Protein AF-A0A959RU32-F1 (afdb_monomer_lite)

Sequence (202 aa):
MKTKSKNTEAKKPVSRKAERVTATQSKFLADVRQYGTEQALHDHQRSQEWLSKCLAENSAFKTAYYDAVQLTEKQVRFLQVFDKKMANVKQTCKAIGISRSTYYNWLDKLDTFKKEAENIKEGLFDDVESIIYHKIFVDKDTTSLIFFMKTRMRHRDYVERQEHNVNANVKSQAEITNRYAGMSLEELDEIEKDLRKKAGLL

Structure (mmCIF, N/CA/C/O backbone):
data_AF-A0A959RU32-F1
#
_entry.id   AF-A0A959RU32-F1
#
loop_
_atom_site.group_PDB
_atom_site.id
_atom_site.type_symbol
_atom_site.label_atom_id
_atom_site.label_alt_id
_atom_site.label_comp_id
_atom_site.label_asym_id
_atom_site.label_entity_id
_atom_site.label_seq_id
_atom_site.pdbx_PDB_ins_code
_atom_site.Cartn_x
_atom_site.Cartn_y
_atom_site.Cartn_z
_atom_site.occupancy
_atom_site.B_iso_or_equiv
_atom_site.auth_seq_id
_atom_site.auth_comp_id
_atom_site.auth_asym_id
_atom_site.auth_atom_id
_atom_site.pdbx_PDB_model_num
ATOM 1 N N . MET A 1 1 ? 5.855 -37.292 56.926 1.00 43.75 1 MET A N 1
ATOM 2 C CA . MET A 1 1 ? 6.477 -36.077 56.353 1.00 43.75 1 MET A CA 1
ATOM 3 C C . MET A 1 1 ? 5.401 -35.283 55.629 1.00 43.75 1 MET A C 1
ATOM 5 O O . MET A 1 1 ? 4.782 -35.813 54.721 1.00 43.75 1 MET A O 1
ATOM 9 N N . LYS A 1 2 ? 5.109 -34.063 56.095 1.00 39.75 2 LYS A N 1
ATOM 10 C CA . LYS A 1 2 ? 4.155 -33.133 55.472 1.00 39.75 2 LYS A CA 1
ATOM 11 C C . LYS A 1 2 ? 4.878 -32.382 54.350 1.00 39.75 2 LYS A C 1
ATOM 13 O O . LYS A 1 2 ? 5.855 -31.700 54.648 1.00 39.75 2 LYS A O 1
ATOM 18 N N . THR A 1 3 ? 4.393 -32.429 53.113 1.00 40.38 3 THR A N 1
ATOM 19 C CA . THR A 1 3 ? 4.813 -31.486 52.064 1.00 40.38 3 THR A CA 1
ATOM 20 C C . THR A 1 3 ? 3.599 -30.780 51.469 1.00 40.38 3 THR A C 1
ATOM 22 O O . THR A 1 3 ? 2.581 -31.371 51.132 1.00 40.38 3 THR A O 1
ATOM 25 N N . LYS A 1 4 ? 3.716 -29.453 51.499 1.00 40.06 4 LYS A N 1
ATOM 26 C CA . LYS A 1 4 ? 2.690 -28.420 51.383 1.00 40.06 4 LYS A CA 1
ATOM 27 C C . LYS A 1 4 ? 1.990 -28.401 50.019 1.00 40.06 4 LYS A C 1
ATOM 29 O O . LYS A 1 4 ? 2.642 -28.343 48.980 1.00 40.06 4 LYS A O 1
ATOM 34 N N . SER A 1 5 ? 0.661 -28.318 50.077 1.00 38.31 5 SER A N 1
ATOM 35 C CA . SER A 1 5 ? -0.211 -27.812 49.015 1.00 38.31 5 SER A CA 1
ATOM 36 C C . SER A 1 5 ? 0.236 -26.403 48.603 1.00 38.31 5 SER A C 1
ATOM 38 O O . SER A 1 5 ? 0.319 -25.504 49.445 1.00 38.31 5 SER A O 1
ATOM 40 N N . LYS A 1 6 ? 0.578 -26.212 47.323 1.00 42.59 6 LYS A N 1
ATOM 41 C CA . LYS A 1 6 ? 0.809 -24.882 46.752 1.00 42.59 6 LYS A CA 1
ATOM 42 C C . LYS A 1 6 ? -0.542 -24.283 46.384 1.00 42.59 6 LYS A C 1
ATOM 44 O O . LYS A 1 6 ? -1.175 -24.682 45.414 1.00 42.59 6 LYS A O 1
ATOM 49 N N . ASN A 1 7 ? -0.937 -23.320 47.202 1.00 32.22 7 ASN A N 1
ATOM 50 C CA . ASN A 1 7 ? -2.060 -22.425 47.012 1.00 32.22 7 ASN A CA 1
ATOM 51 C C . ASN A 1 7 ? -1.855 -21.625 45.709 1.00 32.22 7 ASN A C 1
ATOM 53 O O . ASN A 1 7 ? -1.002 -20.740 45.648 1.00 32.22 7 ASN A O 1
ATOM 57 N N . THR A 1 8 ? -2.580 -21.963 44.645 1.00 35.69 8 THR A N 1
ATOM 58 C CA . THR A 1 8 ? -2.689 -21.123 43.447 1.00 35.69 8 THR A CA 1
ATOM 59 C C . THR A 1 8 ? -3.705 -20.027 43.737 1.00 35.69 8 THR A C 1
ATOM 61 O O . THR A 1 8 ? -4.910 -20.240 43.616 1.00 35.69 8 THR A O 1
ATOM 64 N N . GLU A 1 9 ? -3.219 -18.862 44.161 1.00 35.88 9 GLU A N 1
ATOM 65 C CA . GLU A 1 9 ? -4.038 -17.660 44.296 1.00 35.88 9 GLU A CA 1
ATOM 66 C C . GLU A 1 9 ? -4.655 -17.296 42.941 1.00 35.88 9 GLU A C 1
ATOM 68 O O . GLU A 1 9 ? -3.981 -16.856 42.005 1.00 35.88 9 GLU A O 1
ATOM 73 N N . ALA A 1 10 ? -5.970 -17.481 42.842 1.00 39.25 10 ALA A N 1
ATOM 74 C CA . ALA A 1 10 ? -6.779 -16.926 41.776 1.00 39.25 10 ALA A CA 1
ATOM 75 C C . ALA A 1 10 ? -6.699 -15.393 41.849 1.00 39.25 10 ALA A C 1
ATOM 77 O O . ALA A 1 10 ? -7.265 -14.763 42.746 1.00 39.25 10 ALA A O 1
ATOM 78 N N . LYS A 1 11 ? -5.985 -14.778 40.900 1.00 39.50 11 LYS A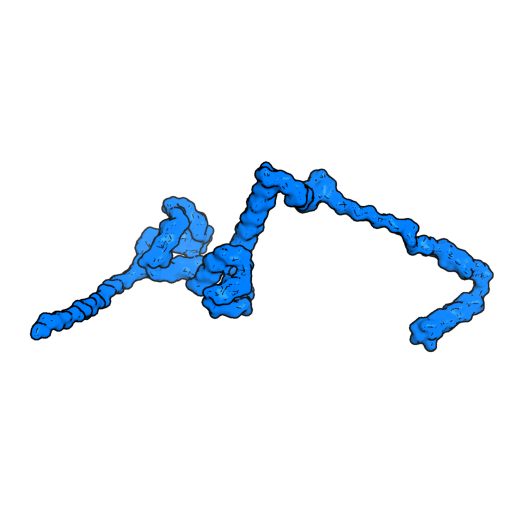 N 1
ATOM 79 C CA . LYS A 1 11 ? -6.014 -13.325 40.703 1.00 39.50 11 LYS A CA 1
ATOM 80 C C . LYS A 1 11 ? -7.460 -12.910 40.409 1.00 39.50 11 LYS A C 1
ATOM 82 O O . LYS A 1 11 ? -8.008 -13.267 39.369 1.00 39.50 11 LYS A O 1
ATOM 87 N N . LYS A 1 12 ? -8.078 -12.175 41.341 1.00 34.94 12 LYS A N 1
ATOM 88 C CA . LYS A 1 12 ? -9.406 -11.564 41.167 1.00 34.94 12 LYS A CA 1
ATOM 89 C C . LYS A 1 12 ? -9.445 -10.725 39.877 1.00 34.94 12 LYS A C 1
ATOM 91 O O . LYS A 1 12 ? -8.449 -10.070 39.561 1.00 34.94 12 LYS A O 1
ATOM 96 N N . PRO A 1 13 ? -10.578 -10.692 39.154 1.00 39.56 13 PRO A N 1
ATOM 97 C CA . PRO A 1 13 ? -10.709 -9.875 37.959 1.00 39.56 13 PRO A CA 1
ATOM 98 C C . PRO A 1 13 ? -10.687 -8.398 38.368 1.00 39.56 13 PRO A C 1
ATOM 100 O O . PRO A 1 13 ? -11.560 -7.922 39.092 1.00 39.56 13 PRO A O 1
ATOM 103 N N . VAL A 1 14 ? -9.655 -7.676 37.932 1.00 42.31 14 VAL A N 1
ATOM 104 C CA . VAL A 1 14 ? -9.573 -6.219 38.073 1.00 42.31 14 VAL A CA 1
ATOM 105 C C . VAL A 1 14 ? -10.700 -5.623 37.231 1.00 42.31 14 VAL A C 1
ATOM 107 O O . VAL A 1 14 ? -10.739 -5.829 36.017 1.00 42.31 14 VAL A O 1
ATOM 110 N N . SER A 1 15 ? -11.636 -4.916 37.866 1.00 41.41 15 SER A N 1
ATOM 111 C CA . SER A 1 15 ? -12.725 -4.234 37.170 1.00 41.41 15 SER A CA 1
ATOM 112 C C . SER A 1 15 ? -12.142 -3.156 36.250 1.00 41.41 15 SER A C 1
ATOM 114 O O . SER A 1 15 ? -11.677 -2.104 36.689 1.00 41.41 15 SER A O 1
ATOM 116 N N . ARG A 1 16 ? -12.115 -3.426 34.939 1.00 49.66 16 ARG A N 1
ATOM 117 C CA . ARG A 1 16 ? -11.733 -2.423 33.941 1.00 49.66 16 ARG A CA 1
ATOM 118 C C . ARG A 1 16 ? -12.818 -1.350 33.931 1.00 49.66 16 ARG A C 1
ATOM 120 O O . ARG A 1 16 ? -13.922 -1.593 33.447 1.00 49.66 16 ARG A O 1
ATOM 127 N N . LYS A 1 17 ? -12.528 -0.175 34.502 1.00 51.44 17 LYS A N 1
ATOM 128 C CA . LYS A 1 17 ? -13.331 1.036 34.274 1.00 51.44 17 LYS A CA 1
ATOM 129 C C . LYS A 1 17 ? -13.536 1.170 32.764 1.00 51.44 17 LYS A C 1
ATOM 131 O O . LYS A 1 17 ? -12.569 1.015 32.026 1.00 51.44 17 LYS A O 1
ATOM 136 N N . ALA A 1 18 ? -14.770 1.425 32.324 1.00 56.00 18 ALA A N 1
ATOM 137 C CA . ALA A 1 18 ? -15.079 1.621 30.912 1.00 56.00 18 ALA A CA 1
ATOM 138 C C . ALA A 1 18 ? -14.127 2.676 30.331 1.00 56.00 18 ALA A C 1
ATOM 140 O O . ALA A 1 18 ? -14.162 3.837 30.746 1.00 56.00 18 ALA A O 1
ATOM 141 N N . GLU A 1 19 ? -13.231 2.250 29.444 1.00 75.31 19 GLU A N 1
ATOM 142 C CA . GLU A 1 19 ? -12.286 3.131 28.766 1.00 75.31 19 GLU A CA 1
ATOM 143 C C . GLU A 1 19 ? -13.095 4.188 28.008 1.00 75.31 19 GLU A C 1
ATOM 145 O O . GLU A 1 19 ? -13.974 3.859 27.213 1.00 75.31 19 GLU A O 1
ATOM 150 N N . ARG A 1 20 ? -12.868 5.469 28.309 1.00 83.69 20 ARG A N 1
ATOM 151 C CA . ARG A 1 20 ? -13.525 6.591 27.629 1.00 83.69 20 ARG A CA 1
ATOM 152 C C . ARG A 1 20 ? -12.529 7.265 26.697 1.00 83.69 20 ARG A C 1
ATOM 154 O O . ARG A 1 20 ? -11.328 7.277 26.964 1.00 83.69 20 ARG A O 1
ATOM 161 N N . VAL A 1 21 ? -13.042 7.842 25.618 1.00 88.38 21 VAL A N 1
ATOM 162 C CA . VAL A 1 21 ? -12.261 8.708 24.732 1.00 88.38 21 VAL A CA 1
ATOM 163 C C . VAL A 1 21 ? -12.057 10.050 25.436 1.00 88.38 21 VAL A C 1
ATOM 165 O O . VAL A 1 21 ? -13.009 10.644 25.943 1.00 88.38 21 VAL A O 1
ATOM 168 N N . THR A 1 22 ? -10.809 10.506 25.524 1.00 90.50 22 THR A N 1
ATOM 169 C CA . THR A 1 22 ? -10.477 11.802 26.144 1.00 90.50 22 THR A CA 1
ATOM 170 C C . THR A 1 22 ? -10.863 12.968 25.229 1.00 90.50 22 THR A C 1
ATOM 172 O O . THR A 1 22 ? -10.950 12.798 24.017 1.00 90.50 22 THR A O 1
ATOM 175 N N . ALA A 1 23 ? -11.046 14.178 25.769 1.00 89.56 23 ALA A N 1
ATOM 176 C CA . ALA A 1 23 ? -11.415 15.352 24.964 1.00 89.56 23 ALA A CA 1
ATOM 177 C C . ALA A 1 23 ? -10.413 15.638 23.827 1.00 89.56 23 ALA A C 1
ATOM 179 O O . ALA A 1 23 ? -10.811 15.945 22.705 1.00 89.56 23 ALA A O 1
ATOM 180 N N . THR A 1 24 ? -9.115 15.468 24.096 1.00 89.94 24 THR A N 1
ATOM 181 C CA . THR A 1 24 ? -8.047 15.610 23.096 1.00 89.94 24 THR A CA 1
ATOM 182 C C . THR A 1 24 ? -8.170 14.570 21.984 1.00 89.94 24 THR A C 1
ATOM 184 O O . THR A 1 24 ? -8.061 14.911 20.811 1.00 89.94 24 THR A O 1
ATOM 187 N N . GLN A 1 25 ? -8.450 13.314 22.339 1.00 91.50 25 GLN A N 1
ATOM 188 C CA . GLN A 1 25 ? -8.680 12.248 21.365 1.00 91.50 25 GLN A CA 1
ATOM 189 C C . GLN A 1 25 ? -9.949 12.488 20.542 1.00 91.50 25 GLN A C 1
ATOM 191 O O . GLN A 1 25 ? -9.931 12.277 19.337 1.00 91.50 25 GLN A O 1
ATOM 196 N N . SER A 1 26 ? -11.031 12.970 21.157 1.00 92.12 26 SER A N 1
ATOM 197 C CA . SER A 1 26 ? -12.263 13.311 20.439 1.00 92.12 26 SER A CA 1
ATOM 198 C C . SER A 1 26 ? -12.043 14.425 19.417 1.00 92.12 26 SER A C 1
ATOM 200 O O . SER A 1 26 ? -12.577 14.340 18.314 1.00 92.12 26 SER A O 1
ATOM 202 N N . LYS A 1 27 ? -11.232 15.439 19.753 1.00 94.06 27 LYS A N 1
ATOM 203 C CA . LYS A 1 27 ? -10.856 16.500 18.809 1.00 94.06 27 LYS A CA 1
ATOM 204 C C . LYS A 1 27 ? -10.071 15.933 17.624 1.00 94.06 27 LYS A C 1
ATOM 206 O O . LYS A 1 27 ? -10.464 16.154 16.488 1.00 94.06 27 LYS A O 1
ATOM 211 N N . PHE A 1 28 ? -9.048 15.120 17.896 1.00 95.44 28 PHE A N 1
ATOM 212 C CA . PHE A 1 28 ? -8.287 14.423 16.853 1.00 95.44 28 PHE A CA 1
ATOM 213 C C . PHE A 1 28 ? -9.192 13.591 15.931 1.00 95.44 28 PHE A C 1
ATOM 215 O O . PHE A 1 28 ? -9.054 13.641 14.718 1.00 95.44 28 PHE A O 1
ATOM 222 N N . LEU A 1 29 ? -10.162 12.855 16.478 1.00 94.50 29 LEU A N 1
ATOM 223 C CA . LEU A 1 29 ? -11.088 12.051 15.675 1.00 94.50 29 LEU A CA 1
ATOM 224 C C . LEU A 1 29 ? -12.014 12.894 14.788 1.00 94.50 29 LEU A C 1
ATOM 226 O O . LEU A 1 29 ? -12.371 12.453 13.697 1.00 94.50 29 LEU A O 1
ATOM 230 N N . ALA A 1 30 ? -12.415 14.086 15.237 1.00 94.12 30 ALA A N 1
ATOM 231 C CA . ALA A 1 30 ? -13.189 15.013 14.411 1.00 94.12 30 ALA A CA 1
ATOM 232 C C . ALA A 1 30 ? -12.364 15.507 13.213 1.00 94.12 30 ALA A C 1
ATOM 234 O O . ALA A 1 30 ? -12.854 15.514 12.088 1.00 94.12 30 ALA A O 1
ATOM 235 N N . ASP A 1 31 ? -11.096 15.818 13.459 1.00 94.75 31 ASP A N 1
ATOM 236 C CA . ASP A 1 31 ? -10.132 16.245 12.450 1.00 94.75 31 ASP A CA 1
ATOM 237 C C . ASP A 1 31 ? -9.828 15.129 11.430 1.00 94.75 31 ASP A C 1
ATOM 239 O O . ASP A 1 31 ? -9.874 15.352 10.219 1.00 94.75 31 ASP A O 1
ATOM 243 N N . VAL A 1 32 ? -9.664 13.882 11.896 1.00 94.19 32 VAL A N 1
ATOM 244 C CA . VAL A 1 32 ? -9.531 12.695 11.026 1.00 94.19 32 VAL A CA 1
ATOM 245 C C . VAL A 1 32 ? -10.721 12.562 10.071 1.00 94.19 32 VAL A C 1
ATOM 247 O O . VAL A 1 32 ? -10.528 12.248 8.899 1.00 94.19 32 VAL A O 1
ATOM 250 N N . ARG A 1 33 ? -11.950 12.822 10.536 1.00 93.44 33 ARG A N 1
ATOM 251 C CA . ARG A 1 33 ? -13.149 12.771 9.677 1.00 93.44 33 ARG A CA 1
ATOM 252 C C . ARG A 1 33 ? -13.177 13.881 8.630 1.00 93.44 33 ARG A C 1
ATOM 254 O O . ARG A 1 33 ? -13.795 13.697 7.587 1.00 93.44 33 ARG A O 1
ATOM 261 N N . GLN A 1 34 ? -12.571 15.029 8.918 1.00 92.06 34 GLN A N 1
ATOM 262 C CA . GLN A 1 34 ? -12.622 16.191 8.038 1.00 92.06 34 GLN A CA 1
ATOM 263 C C . GLN A 1 34 ? -11.601 16.098 6.900 1.00 92.06 34 GLN A C 1
ATOM 265 O O . GLN A 1 34 ? -11.936 16.413 5.760 1.00 92.06 34 GLN A O 1
ATOM 270 N N . TYR A 1 35 ? -10.369 15.685 7.199 1.00 90.94 35 TYR A N 1
ATOM 271 C CA . TYR A 1 35 ? -9.264 15.737 6.235 1.00 90.94 35 TYR A CA 1
ATOM 272 C C . TYR A 1 35 ? -8.306 14.533 6.293 1.00 90.94 35 TYR A C 1
ATOM 274 O O . TYR A 1 35 ? -7.292 14.517 5.598 1.00 90.94 35 TYR A O 1
ATOM 282 N N . GLY A 1 36 ? -8.640 13.490 7.057 1.00 91.44 36 GLY A N 1
ATOM 283 C CA . GLY A 1 36 ? -7.893 12.232 7.100 1.00 91.44 36 GLY A CA 1
ATOM 284 C C . GLY A 1 36 ? -6.802 12.173 8.171 1.00 91.44 36 GLY A C 1
ATOM 285 O O . GLY A 1 36 ? -6.459 13.158 8.826 1.00 91.44 36 GLY A O 1
ATOM 286 N N . THR A 1 37 ? -6.257 10.970 8.369 1.00 91.88 37 THR A N 1
ATOM 287 C CA . THR A 1 37 ? -5.336 10.670 9.477 1.00 91.88 37 THR A CA 1
ATOM 288 C C . THR A 1 37 ? -3.996 11.387 9.369 1.00 91.88 37 THR A C 1
ATOM 290 O O . THR A 1 37 ? -3.501 11.878 10.379 1.00 91.88 37 THR A O 1
ATOM 293 N N . GLU A 1 38 ? -3.398 11.454 8.181 1.00 90.50 38 GLU A N 1
ATOM 294 C CA . GLU A 1 38 ? -2.059 12.034 8.007 1.00 90.50 38 GLU A CA 1
ATOM 295 C C . GLU A 1 38 ? -2.034 13.521 8.363 1.00 90.50 38 GLU A C 1
ATOM 297 O O . GLU A 1 38 ? -1.229 13.951 9.191 1.00 90.50 38 GLU A O 1
ATOM 302 N N . GLN A 1 39 ? -2.980 14.284 7.818 1.00 92.19 39 GLN A N 1
ATOM 303 C CA . GLN A 1 39 ? -3.102 15.708 8.106 1.00 92.19 39 GLN A CA 1
ATOM 304 C C . GLN A 1 39 ? -3.490 15.953 9.577 1.00 92.19 39 GLN A C 1
ATOM 306 O O . GLN A 1 39 ? -2.935 16.842 10.217 1.00 92.19 39 GLN A O 1
ATOM 311 N N . ALA A 1 40 ? -4.341 15.108 10.176 1.00 94.19 40 ALA A N 1
ATOM 312 C CA . ALA A 1 40 ? -4.677 15.211 11.602 1.00 94.19 40 ALA A CA 1
ATOM 313 C C . ALA A 1 40 ? -3.485 14.932 12.522 1.00 94.19 40 ALA A C 1
ATOM 315 O O . ALA A 1 40 ? -3.340 15.570 13.565 1.00 94.19 40 ALA A O 1
ATOM 316 N N . LEU A 1 41 ? -2.606 13.999 12.156 1.00 94.06 41 LEU A N 1
ATOM 317 C CA . LEU A 1 41 ? -1.372 13.767 12.903 1.00 94.06 41 LEU A CA 1
ATOM 318 C C . LEU A 1 41 ? -0.437 14.972 12.817 1.00 94.06 41 LEU A C 1
ATOM 320 O O . LEU A 1 41 ? 0.097 15.390 13.846 1.00 94.06 41 LEU A O 1
ATOM 324 N N . HIS A 1 42 ? -0.291 15.553 11.626 1.00 93.75 42 HIS A N 1
ATOM 325 C CA . HIS A 1 42 ? 0.511 16.753 11.416 1.00 93.75 42 HIS A CA 1
ATOM 326 C C . HIS A 1 42 ? 0.006 17.934 12.263 1.00 93.75 42 HIS A C 1
ATOM 328 O O . HIS A 1 42 ? 0.772 18.508 13.040 1.00 93.75 42 HIS A O 1
ATOM 334 N N . ASP A 1 43 ? -1.289 18.243 12.194 1.00 93.50 43 ASP A N 1
ATOM 335 C CA . ASP A 1 43 ? -1.874 19.418 12.854 1.00 93.50 43 ASP A CA 1
ATOM 336 C C . ASP A 1 43 ? -1.841 19.316 14.384 1.00 93.50 43 ASP A C 1
ATOM 338 O O . ASP A 1 43 ? -1.678 20.314 15.089 1.00 93.50 43 ASP A O 1
ATOM 342 N N . HIS A 1 44 ? -1.928 18.095 14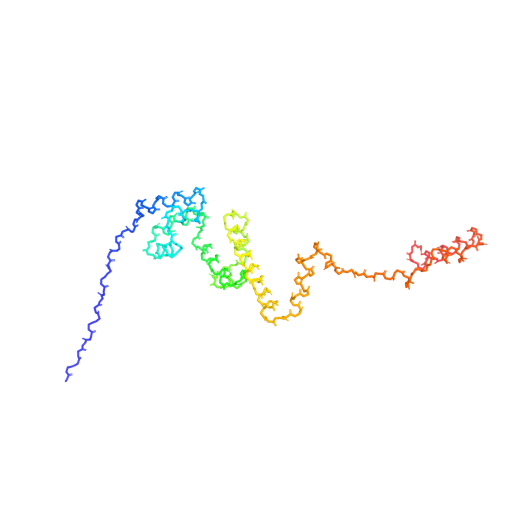.919 1.00 92.81 44 HIS A N 1
ATOM 343 C CA . HIS A 1 44 ? -1.797 17.836 16.356 1.00 92.81 44 HIS A CA 1
ATOM 344 C C . HIS A 1 44 ? -0.350 17.597 16.804 1.00 92.81 44 HIS A C 1
ATOM 346 O O . HIS A 1 44 ? -0.134 17.289 17.981 1.00 92.81 44 HIS A O 1
ATOM 352 N N . GLN A 1 45 ? 0.627 17.710 15.896 1.00 93.69 45 GLN A N 1
ATOM 353 C CA . GLN A 1 45 ? 2.044 17.418 16.142 1.00 93.69 45 GLN A CA 1
ATOM 354 C C . GLN A 1 45 ? 2.247 16.032 16.787 1.00 93.69 45 GLN A C 1
ATOM 356 O O . GLN A 1 45 ? 2.987 15.862 17.760 1.00 93.69 45 GLN A O 1
ATOM 361 N N . ARG A 1 46 ? 1.532 15.021 16.278 1.00 92.75 46 ARG A N 1
ATOM 362 C CA . ARG A 1 46 ? 1.578 13.631 16.754 1.00 92.75 46 ARG A CA 1
ATOM 363 C C . ARG A 1 46 ? 2.281 12.732 15.746 1.00 92.75 46 ARG A C 1
ATOM 365 O O . ARG A 1 46 ? 2.166 12.912 14.541 1.00 92.75 46 ARG A O 1
ATOM 372 N N . SER A 1 47 ? 2.972 11.715 16.252 1.00 92.81 47 SER A N 1
ATOM 373 C CA . SER A 1 47 ? 3.593 10.679 15.426 1.00 92.81 47 SER A CA 1
ATOM 374 C C . SER A 1 47 ? 2.640 9.508 15.162 1.00 92.81 47 SER A C 1
ATOM 376 O O . SER A 1 47 ? 1.691 9.265 15.915 1.00 92.81 47 SER A O 1
ATOM 378 N N . GLN A 1 48 ? 2.948 8.711 14.136 1.00 90.12 48 GLN A N 1
ATOM 379 C CA . GLN A 1 48 ? 2.281 7.424 13.893 1.00 90.12 48 GLN A CA 1
ATOM 380 C C . GLN A 1 48 ? 2.415 6.463 15.089 1.00 90.12 48 GLN A C 1
ATOM 382 O O . GLN A 1 48 ? 1.501 5.696 15.392 1.00 90.12 48 GLN A O 1
ATOM 387 N N . GLU A 1 49 ? 3.523 6.539 15.832 1.00 91.62 49 GLU A N 1
ATOM 388 C CA . GLU A 1 49 ? 3.735 5.749 17.051 1.00 91.62 49 GLU A CA 1
ATOM 389 C C . GLU A 1 49 ? 2.735 6.107 18.154 1.00 91.62 49 GLU A C 1
ATOM 391 O O . GLU A 1 49 ? 2.201 5.218 18.821 1.00 91.62 49 GLU A O 1
ATOM 396 N N . TRP A 1 50 ? 2.431 7.399 18.322 1.00 93.75 50 TRP A N 1
ATOM 397 C CA . TRP A 1 50 ? 1.406 7.846 19.265 1.00 93.75 50 TRP A CA 1
ATOM 398 C C . TRP A 1 50 ? 0.032 7.268 18.909 1.00 93.75 50 TRP A C 1
ATOM 400 O O . TRP A 1 50 ? -0.671 6.769 19.792 1.00 93.75 50 TRP A O 1
ATOM 410 N N . LEU A 1 51 ? -0.333 7.285 17.623 1.00 91.69 51 LEU A N 1
ATOM 411 C CA . LEU A 1 51 ? -1.594 6.713 17.153 1.00 91.69 51 LEU A CA 1
ATOM 412 C C . LEU A 1 51 ? -1.645 5.204 17.407 1.00 91.69 51 LEU A C 1
ATOM 414 O O . LEU A 1 51 ? -2.611 4.712 17.989 1.00 91.69 51 LEU A O 1
ATOM 418 N N . SER A 1 52 ? -0.582 4.484 17.041 1.00 90.81 52 SER A N 1
ATOM 419 C CA . SER A 1 52 ? -0.444 3.042 17.276 1.00 90.81 52 SER A CA 1
ATOM 420 C C . SER A 1 52 ? -0.629 2.686 18.755 1.00 90.81 52 SER A C 1
ATOM 422 O O . SER A 1 52 ? -1.403 1.787 19.095 1.00 90.81 52 SER A O 1
ATOM 424 N N . LYS A 1 53 ? -0.005 3.458 19.652 1.00 92.06 53 LYS A N 1
ATOM 425 C CA . LYS A 1 53 ? -0.153 3.298 21.100 1.00 92.06 53 LYS A CA 1
ATOM 426 C C . LYS A 1 53 ? -1.595 3.527 21.560 1.00 92.06 53 LYS A C 1
ATOM 428 O O . LYS A 1 53 ? -2.140 2.692 22.276 1.00 92.06 53 LYS A O 1
ATOM 433 N N . CYS A 1 54 ? -2.251 4.597 21.101 1.00 91.00 54 CYS A N 1
ATOM 434 C CA . CYS A 1 54 ? -3.650 4.867 21.451 1.00 91.00 54 CYS A CA 1
ATOM 435 C C . CYS A 1 54 ? -4.595 3.747 20.991 1.00 91.00 54 CYS A C 1
ATOM 437 O O . CYS A 1 54 ? -5.505 3.370 21.730 1.00 91.00 54 CYS A O 1
ATOM 439 N N . LEU A 1 55 ? -4.373 3.205 19.790 1.00 91.50 55 LEU A N 1
ATOM 440 C CA . LEU A 1 55 ? -5.158 2.096 19.244 1.00 91.50 55 LEU A CA 1
ATOM 441 C C . LEU A 1 55 ? -4.940 0.783 20.012 1.00 91.50 55 LEU A C 1
ATOM 443 O O . LEU A 1 55 ? -5.856 -0.036 20.079 1.00 91.50 55 LEU A O 1
ATOM 447 N N . ALA A 1 56 ? -3.749 0.571 20.576 1.00 88.88 56 ALA A N 1
ATOM 448 C CA . ALA A 1 56 ? -3.425 -0.616 21.362 1.00 88.88 56 ALA A CA 1
ATOM 449 C C . ALA A 1 56 ? -3.950 -0.542 22.806 1.00 88.88 56 ALA A C 1
ATOM 451 O O . ALA A 1 56 ? -4.373 -1.558 23.356 1.00 88.88 56 ALA A O 1
ATOM 452 N N . GLU A 1 57 ? -3.918 0.645 23.417 1.00 89.81 57 GLU A N 1
ATOM 453 C CA . GLU A 1 57 ? -4.205 0.834 24.844 1.00 89.81 57 GLU A CA 1
ATOM 454 C C . GLU A 1 57 ? -5.673 1.152 25.152 1.00 89.81 57 GLU A C 1
ATOM 456 O O . GLU A 1 57 ? -6.116 0.878 26.264 1.00 89.81 57 GLU A O 1
ATOM 461 N N . ASN A 1 58 ? -6.426 1.735 24.210 1.00 90.88 58 ASN A N 1
ATOM 462 C CA . ASN A 1 58 ? -7.799 2.184 24.451 1.00 90.88 58 ASN A CA 1
ATOM 463 C C . ASN A 1 58 ? -8.769 1.646 23.389 1.00 90.88 58 ASN A C 1
ATOM 465 O O . ASN A 1 58 ? -8.827 2.120 22.250 1.00 90.88 58 ASN A O 1
ATOM 469 N N . SER A 1 59 ? -9.593 0.676 23.789 1.00 89.50 59 SER A N 1
ATOM 470 C CA . SER A 1 59 ? -10.573 0.014 22.924 1.00 89.50 59 SER A CA 1
ATOM 471 C C . SER A 1 59 ? -11.683 0.957 22.447 1.00 89.50 59 SER A C 1
ATOM 473 O O . SER A 1 59 ? -12.189 0.799 21.331 1.00 89.50 59 SER A O 1
ATOM 475 N N . ALA A 1 60 ? -12.075 1.940 23.264 1.00 91.00 60 ALA A N 1
ATOM 476 C CA . ALA A 1 60 ? -13.081 2.930 22.882 1.00 91.00 60 ALA A CA 1
ATOM 477 C C . ALA A 1 60 ? -12.538 3.896 21.821 1.00 91.00 60 ALA A C 1
ATOM 479 O O . ALA A 1 60 ? -13.215 4.163 20.829 1.00 91.00 60 ALA A O 1
ATOM 480 N N . PHE A 1 61 ? -11.291 4.350 21.979 1.00 93.06 61 PHE A N 1
ATOM 481 C CA . PHE A 1 61 ? -10.605 5.160 20.974 1.00 93.06 61 PHE A CA 1
ATOM 482 C C . PHE A 1 61 ? -10.432 4.393 19.665 1.00 93.06 61 PHE A C 1
ATOM 484 O O . PHE A 1 61 ? -10.753 4.920 18.606 1.00 93.06 61 PHE A O 1
ATOM 491 N N . LYS A 1 62 ? -10.001 3.129 19.735 1.00 93.19 62 LYS A N 1
ATOM 492 C CA . LYS A 1 62 ? -9.863 2.257 18.562 1.00 93.19 62 LYS A CA 1
ATOM 493 C C . LYS A 1 62 ? -11.163 2.146 17.766 1.00 93.19 62 LYS A C 1
ATOM 495 O O . LYS A 1 62 ? -11.152 2.314 16.551 1.00 93.19 62 LYS A O 1
ATOM 500 N N . THR A 1 63 ? -12.279 1.909 18.452 1.00 91.31 63 THR A N 1
ATOM 501 C CA . THR A 1 63 ? -13.598 1.804 17.811 1.00 91.31 63 THR A CA 1
ATOM 502 C C . THR A 1 63 ? -14.004 3.125 17.156 1.00 91.31 63 THR A C 1
ATOM 504 O O . THR A 1 63 ? -14.440 3.134 16.009 1.00 91.31 63 THR A O 1
ATOM 507 N N . ALA A 1 64 ? -13.807 4.248 17.852 1.00 92.69 64 ALA A N 1
ATOM 508 C CA . ALA A 1 64 ? -14.145 5.570 17.333 1.00 92.69 64 ALA A CA 1
ATOM 509 C C . ALA A 1 64 ? -13.238 6.010 16.167 1.00 92.69 64 ALA A C 1
ATOM 511 O O . ALA A 1 64 ? -13.698 6.686 15.252 1.00 92.69 64 ALA A O 1
ATOM 512 N N . TYR A 1 65 ? -11.969 5.599 16.168 1.00 93.50 65 TYR A N 1
ATOM 513 C CA . TYR A 1 65 ? -11.044 5.823 15.058 1.00 93.50 65 TYR A CA 1
ATOM 514 C C . TYR A 1 65 ? -11.468 5.060 13.805 1.00 93.50 65 TYR A C 1
ATOM 516 O O . TYR A 1 65 ? -11.517 5.639 12.728 1.00 93.50 65 TYR A O 1
ATOM 524 N N . TYR A 1 66 ? -11.825 3.784 13.945 1.00 93.69 66 TYR A N 1
ATOM 525 C CA . TYR A 1 66 ? -12.319 2.958 12.840 1.00 93.69 66 TYR A CA 1
ATOM 526 C C . TYR A 1 66 ? -13.600 3.510 12.214 1.00 93.69 66 TYR A C 1
ATOM 528 O O . TYR A 1 66 ? -13.715 3.549 10.991 1.00 93.69 66 TYR A O 1
ATOM 536 N N . ASP A 1 67 ? -14.510 4.023 13.040 1.00 92.31 67 ASP A N 1
ATOM 537 C CA . ASP A 1 67 ? -15.676 4.773 12.574 1.00 92.31 67 ASP A CA 1
ATOM 538 C C . ASP A 1 67 ? -15.278 6.054 11.820 1.00 92.31 67 ASP A C 1
ATOM 540 O O . ASP A 1 67 ? -15.766 6.302 10.720 1.00 92.31 67 ASP A O 1
ATOM 544 N N . ALA A 1 68 ? -14.328 6.827 12.358 1.00 92.31 68 ALA A N 1
ATOM 545 C CA . ALA A 1 68 ? -13.842 8.051 11.724 1.00 92.31 68 ALA A CA 1
ATOM 546 C C . ALA A 1 68 ? -13.232 7.817 10.331 1.00 92.31 68 ALA A C 1
ATOM 548 O O . ALA A 1 68 ? -13.478 8.613 9.430 1.00 92.31 68 ALA A O 1
ATOM 549 N N . VAL A 1 69 ? -12.490 6.721 10.139 1.00 92.31 69 VAL A N 1
ATOM 550 C CA . VAL A 1 69 ? -11.913 6.348 8.832 1.00 92.31 69 VAL A CA 1
ATOM 551 C C . VAL A 1 69 ? -12.849 5.493 7.966 1.00 92.31 69 VAL A C 1
ATOM 553 O O . VAL A 1 69 ? -12.477 5.097 6.865 1.00 92.31 69 VAL A O 1
ATOM 556 N N . GLN A 1 70 ? -14.060 5.194 8.449 1.00 93.06 70 GLN A N 1
ATOM 557 C CA . GLN A 1 70 ? -15.058 4.361 7.767 1.00 93.06 70 GLN A CA 1
ATOM 558 C C . GLN A 1 70 ? -14.548 2.954 7.403 1.00 93.06 70 GLN A C 1
ATOM 560 O O . GLN A 1 70 ? -14.877 2.404 6.350 1.00 93.06 70 GLN A O 1
ATOM 565 N N . LEU A 1 71 ? -13.741 2.349 8.277 1.00 94.25 71 LEU A N 1
ATOM 566 C CA . LEU A 1 71 ? -13.210 0.997 8.098 1.00 94.25 71 LEU A CA 1
ATOM 567 C C . LEU A 1 71 ? -13.581 0.113 9.280 1.00 94.25 71 LEU A C 1
ATOM 569 O O . LEU A 1 71 ? -13.556 0.521 10.433 1.00 94.25 71 LEU A O 1
ATOM 573 N N . THR A 1 72 ? -13.862 -1.155 9.011 1.00 94.00 72 THR A N 1
ATOM 574 C CA . THR A 1 72 ? -14.027 -2.160 10.065 1.00 94.00 72 THR A CA 1
ATOM 575 C C . THR A 1 72 ? -12.672 -2.635 10.585 1.00 94.00 72 THR A C 1
ATOM 577 O O . THR A 1 72 ? -11.670 -2.638 9.867 1.00 94.00 72 THR A O 1
ATOM 580 N N . GLU A 1 73 ? -12.642 -3.168 11.807 1.00 92.06 73 GLU A N 1
ATOM 581 C CA . GLU A 1 73 ? -11.424 -3.762 12.375 1.00 92.06 73 GLU A CA 1
ATOM 582 C C . GLU A 1 73 ? -10.819 -4.849 11.470 1.00 92.06 73 GLU A C 1
ATOM 584 O O . GLU A 1 73 ? -9.600 -4.932 11.308 1.00 92.06 73 GLU A O 1
ATOM 589 N N . LYS A 1 74 ? -11.668 -5.669 10.834 1.00 94.12 74 LYS A N 1
ATOM 590 C CA . LYS A 1 74 ? -11.213 -6.710 9.901 1.00 94.12 74 LYS A CA 1
ATOM 591 C C . LYS A 1 74 ? -10.538 -6.117 8.665 1.00 94.12 74 LYS A C 1
ATOM 593 O O . LYS A 1 74 ? -9.542 -6.675 8.213 1.00 94.12 74 LYS A O 1
ATOM 598 N N . GLN A 1 75 ? -11.054 -5.009 8.137 1.00 95.25 75 GLN A N 1
ATOM 599 C CA . GLN A 1 75 ? -10.479 -4.316 6.982 1.00 95.25 75 GLN A CA 1
ATOM 600 C C . GLN A 1 75 ? -9.157 -3.636 7.327 1.00 95.25 75 GLN A C 1
ATOM 602 O O . GLN A 1 75 ? -8.192 -3.797 6.589 1.00 95.25 75 GLN A O 1
ATOM 607 N N . VAL A 1 76 ? -9.064 -2.964 8.478 1.00 94.06 76 VAL A N 1
ATOM 608 C CA . VAL A 1 76 ? -7.799 -2.364 8.935 1.00 94.06 76 VAL A CA 1
ATOM 609 C C . VAL A 1 76 ? -6.734 -3.440 9.133 1.00 94.06 76 VAL A C 1
ATOM 611 O O . VAL A 1 76 ? -5.616 -3.316 8.636 1.00 94.06 76 VAL A O 1
ATOM 614 N N . ARG A 1 77 ? -7.091 -4.554 9.785 1.00 94.62 77 ARG A N 1
ATOM 615 C CA . ARG A 1 77 ? -6.190 -5.706 9.917 1.00 94.62 77 ARG A CA 1
ATOM 616 C C . ARG A 1 77 ? -5.797 -6.278 8.554 1.00 94.62 77 ARG A C 1
ATOM 618 O O . ARG A 1 77 ? -4.662 -6.720 8.394 1.00 94.62 77 ARG A O 1
ATOM 625 N N . PHE A 1 78 ? -6.711 -6.271 7.582 1.00 97.06 78 PHE A N 1
ATOM 626 C CA . PHE A 1 78 ? -6.401 -6.646 6.207 1.00 97.06 78 PHE A CA 1
ATOM 627 C C . PHE A 1 78 ? -5.328 -5.764 5.601 1.00 97.06 78 PHE A C 1
ATOM 629 O O . PHE A 1 78 ? -4.310 -6.304 5.185 1.00 97.06 78 PHE A O 1
ATOM 636 N N . LEU A 1 79 ? -5.509 -4.447 5.619 1.00 96.25 79 LEU A N 1
ATOM 637 C CA . LEU A 1 79 ? -4.553 -3.490 5.061 1.00 96.25 79 LEU A CA 1
ATOM 638 C C . LEU A 1 79 ? -3.162 -3.639 5.702 1.00 96.25 79 LEU A C 1
ATOM 640 O O . LEU A 1 79 ? -2.172 -3.770 4.992 1.00 96.25 79 LEU A O 1
ATOM 644 N N . GLN A 1 80 ? -3.087 -3.784 7.029 1.00 94.44 80 GLN A N 1
ATOM 645 C CA . GLN A 1 80 ? -1.815 -3.996 7.739 1.00 94.44 80 GLN A CA 1
ATOM 646 C C . GLN A 1 80 ? -1.075 -5.276 7.323 1.00 94.44 80 GLN A C 1
ATOM 648 O O . GLN A 1 80 ? 0.154 -5.311 7.283 1.00 94.44 80 GLN A O 1
ATOM 653 N N . VAL A 1 81 ? -1.799 -6.372 7.082 1.00 97.00 81 VAL A N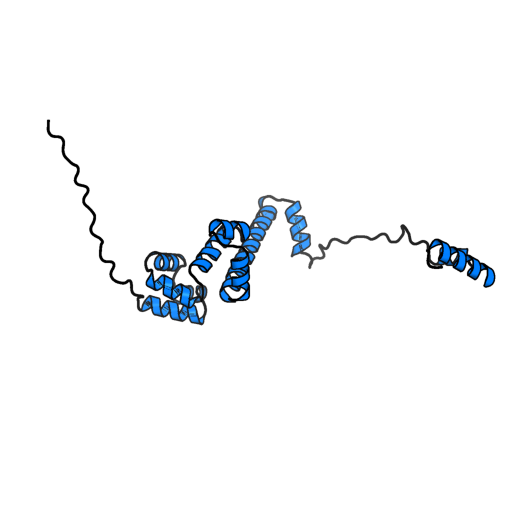 1
ATOM 654 C CA . VAL A 1 81 ? -1.182 -7.626 6.618 1.00 97.00 81 VAL A CA 1
ATOM 655 C C . VAL A 1 81 ? -0.905 -7.565 5.118 1.00 97.00 81 VAL A C 1
ATOM 657 O O . VAL A 1 81 ? 0.050 -8.182 4.662 1.00 97.00 81 VAL A O 1
ATOM 660 N N . PHE A 1 82 ? -1.722 -6.840 4.356 1.00 97.31 82 PHE A N 1
ATOM 661 C CA . PHE A 1 82 ? -1.570 -6.640 2.920 1.00 97.31 82 PHE A CA 1
ATOM 662 C C . PHE A 1 82 ? -0.262 -5.934 2.586 1.00 97.31 82 PHE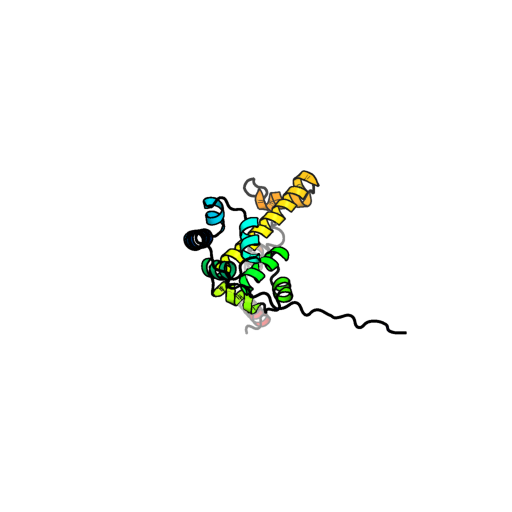 A C 1
ATOM 664 O O . PHE A 1 82 ? 0.493 -6.448 1.763 1.00 97.31 82 PHE A O 1
ATOM 671 N N . ASP A 1 83 ? 0.037 -4.862 3.312 1.00 95.81 83 ASP A N 1
ATOM 672 C CA . ASP A 1 83 ? 1.302 -4.134 3.252 1.00 95.81 83 ASP A CA 1
ATOM 673 C C . ASP A 1 83 ? 2.503 -5.055 3.547 1.00 95.81 83 ASP A C 1
ATOM 675 O O . ASP A 1 83 ? 3.339 -5.327 2.686 1.00 95.81 83 ASP A O 1
ATOM 679 N N . LYS A 1 84 ? 2.480 -5.749 4.693 1.00 95.75 84 LYS A N 1
ATOM 680 C CA . LYS A 1 84 ? 3.514 -6.737 5.082 1.00 95.75 84 LYS A CA 1
ATOM 681 C C . LYS A 1 84 ? 3.672 -7.925 4.128 1.00 95.75 84 LYS A C 1
ATOM 683 O O . LYS A 1 84 ? 4.622 -8.701 4.253 1.00 95.75 84 LYS A O 1
ATOM 688 N N . LYS A 1 85 ? 2.704 -8.157 3.242 1.00 96.44 85 LYS A N 1
ATOM 689 C CA . LYS A 1 85 ? 2.715 -9.238 2.249 1.00 96.44 85 LYS A CA 1
ATOM 690 C C . LYS A 1 85 ? 2.927 -8.712 0.832 1.00 96.44 85 LYS A C 1
ATOM 692 O O . LYS A 1 85 ? 2.625 -9.456 -0.101 1.00 96.44 85 LYS A O 1
ATOM 697 N N . MET A 1 86 ? 3.464 -7.498 0.673 1.00 94.94 86 MET A N 1
ATOM 698 C CA . MET A 1 86 ? 3.786 -6.896 -0.626 1.00 94.94 86 MET A CA 1
ATOM 699 C C . MET A 1 86 ? 2.567 -6.903 -1.557 1.00 94.94 86 MET A C 1
ATOM 701 O O . MET A 1 86 ? 2.598 -7.465 -2.651 1.00 94.94 86 MET A O 1
ATOM 705 N N . ALA A 1 87 ? 1.440 -6.393 -1.056 1.00 96.19 87 ALA A N 1
ATOM 706 C CA . ALA A 1 87 ? 0.168 -6.319 -1.772 1.00 96.19 87 ALA A CA 1
ATOM 707 C C . ALA A 1 87 ? -0.340 -7.664 -2.358 1.00 96.19 87 ALA A C 1
ATOM 709 O O . ALA A 1 87 ? -1.106 -7.709 -3.328 1.00 96.19 87 ALA A O 1
ATOM 710 N N . ASN A 1 88 ? 0.033 -8.804 -1.760 1.00 96.75 88 ASN A N 1
ATOM 711 C CA . ASN A 1 88 ? -0.394 -10.120 -2.233 1.00 96.75 88 ASN A CA 1
ATOM 712 C C . ASN A 1 88 ? -1.749 -10.551 -1.651 1.00 96.75 88 ASN A C 1
ATOM 714 O O . ASN A 1 88 ? -1.830 -11.138 -0.569 1.00 96.75 88 ASN A O 1
ATOM 718 N N . VAL A 1 89 ? -2.819 -10.382 -2.433 1.00 96.81 89 VAL A N 1
ATOM 719 C CA . VAL A 1 89 ? -4.199 -10.701 -2.013 1.00 96.81 89 VAL A CA 1
ATOM 720 C C . VAL A 1 89 ? -4.343 -12.155 -1.543 1.00 96.81 89 VAL A C 1
ATOM 722 O O . VAL A 1 89 ? -4.972 -12.416 -0.522 1.00 96.81 89 VAL A O 1
ATOM 725 N N . LYS A 1 90 ? -3.738 -13.130 -2.244 1.00 97.31 90 LYS A N 1
ATOM 726 C CA . LYS A 1 90 ? -3.851 -14.559 -1.885 1.00 97.31 90 LYS A CA 1
ATOM 727 C C . LYS A 1 90 ? -3.291 -14.826 -0.492 1.00 97.31 90 LYS A C 1
ATOM 729 O O . LYS A 1 90 ? -3.934 -15.502 0.310 1.00 97.31 90 LYS A O 1
ATOM 734 N N . GLN A 1 91 ? -2.079 -14.338 -0.242 1.00 97.38 91 GLN A N 1
ATOM 735 C CA . GLN A 1 91 ? -1.371 -14.600 1.006 1.00 97.38 91 GLN A CA 1
ATOM 736 C C . GLN A 1 91 ? -2.024 -13.861 2.172 1.00 97.38 91 GLN A C 1
ATOM 738 O O . GLN A 1 91 ? -2.166 -14.437 3.249 1.00 97.38 91 GLN A O 1
ATOM 743 N N . THR A 1 92 ? -2.509 -12.643 1.943 1.00 97.75 92 THR A N 1
ATOM 744 C CA . THR A 1 92 ? -3.229 -11.858 2.952 1.00 97.75 92 THR A CA 1
ATOM 745 C C . THR A 1 92 ? -4.568 -12.490 3.317 1.00 97.75 92 THR A C 1
ATOM 747 O O . THR A 1 92 ? -4.844 -12.695 4.500 1.00 97.75 92 THR A O 1
ATOM 750 N N . CYS A 1 93 ? -5.369 -12.899 2.325 1.00 97.06 93 CYS A N 1
ATOM 751 C CA . CYS A 1 93 ? -6.619 -13.627 2.556 1.00 97.06 93 CYS A CA 1
ATOM 752 C C . CYS A 1 93 ? -6.387 -14.907 3.375 1.00 97.06 93 CYS A C 1
ATOM 754 O O . CYS A 1 93 ? -7.109 -15.157 4.339 1.00 97.06 93 CYS A O 1
ATOM 756 N N . LYS A 1 94 ? -5.338 -15.678 3.046 1.00 96.94 94 LYS A N 1
ATOM 757 C CA . LYS A 1 94 ? -4.954 -16.886 3.794 1.00 96.94 94 LYS A CA 1
ATOM 758 C C . LYS A 1 94 ? -4.540 -16.570 5.235 1.00 96.94 94 LYS A C 1
ATOM 760 O O . LYS A 1 94 ? -4.929 -17.296 6.141 1.00 96.94 94 LYS A O 1
ATOM 765 N N . ALA A 1 95 ? -3.771 -15.504 5.451 1.00 96.25 95 ALA A N 1
ATOM 766 C CA . ALA A 1 95 ? -3.291 -15.115 6.777 1.00 96.25 95 ALA A CA 1
ATOM 767 C C . ALA A 1 95 ? -4.413 -14.628 7.712 1.00 96.25 95 ALA A C 1
ATOM 769 O O . ALA A 1 95 ? -4.311 -14.786 8.926 1.00 96.25 95 ALA A O 1
ATOM 770 N N . ILE A 1 96 ? -5.474 -14.037 7.157 1.00 95.06 96 ILE A N 1
ATOM 771 C CA . ILE A 1 96 ? -6.602 -13.487 7.928 1.00 95.06 96 ILE A CA 1
ATOM 772 C C . ILE A 1 96 ? -7.770 -14.472 8.024 1.00 95.06 96 ILE A C 1
ATOM 774 O O . ILE A 1 96 ? -8.601 -14.347 8.921 1.00 95.06 96 ILE A O 1
ATOM 778 N N . GLY A 1 97 ? -7.827 -15.467 7.136 1.00 95.69 97 GLY A N 1
ATOM 779 C CA . GLY A 1 97 ? -8.910 -16.448 7.095 1.00 95.69 97 GLY A CA 1
ATOM 780 C C . GLY A 1 97 ? -10.168 -15.915 6.409 1.00 95.69 97 GLY A C 1
ATOM 781 O O . GLY A 1 97 ? -11.277 -16.188 6.860 1.00 95.69 97 GLY A O 1
ATOM 782 N N . ILE A 1 98 ? -10.009 -15.137 5.334 1.00 96.00 98 ILE A N 1
ATOM 783 C CA . ILE A 1 98 ? -11.127 -14.644 4.513 1.00 96.00 98 ILE A CA 1
ATOM 784 C C . ILE A 1 98 ? -11.020 -15.139 3.071 1.00 96.00 98 ILE A C 1
ATOM 786 O O . ILE A 1 98 ? -9.940 -15.469 2.582 1.00 96.00 98 ILE A O 1
ATOM 790 N N . SER A 1 99 ? -12.150 -15.155 2.366 1.00 96.81 99 SER A N 1
ATOM 791 C CA . SER A 1 99 ? -12.171 -15.430 0.929 1.00 96.81 99 SER A CA 1
ATOM 792 C C . SER A 1 99 ? -11.648 -14.231 0.127 1.00 96.81 99 SER A C 1
ATOM 794 O O . SER A 1 99 ? -11.754 -13.085 0.568 1.00 96.81 99 SER A O 1
ATOM 796 N N . ARG A 1 100 ? -11.136 -14.471 -1.088 1.00 95.88 100 ARG A N 1
ATOM 797 C CA . ARG A 1 100 ? -10.799 -13.375 -2.016 1.00 95.88 100 ARG A CA 1
ATOM 798 C C . ARG A 1 100 ? -12.029 -12.563 -2.417 1.00 95.88 100 ARG A C 1
ATOM 800 O O . ARG A 1 100 ? -11.922 -11.355 -2.574 1.00 95.88 100 ARG A O 1
ATOM 807 N N . SER A 1 101 ? -13.192 -13.203 -2.531 1.00 96.56 101 SER A N 1
ATOM 808 C CA . SER A 1 101 ? -14.451 -12.523 -2.849 1.00 96.56 101 SER A CA 1
ATOM 809 C C . SER A 1 101 ? -14.779 -11.443 -1.820 1.00 96.56 101 SER A C 1
ATOM 811 O O . SER A 1 101 ? -15.247 -10.373 -2.179 1.00 96.56 101 SER A O 1
ATOM 813 N N . THR A 1 102 ? -14.461 -11.678 -0.543 1.00 95.81 102 THR A N 1
ATOM 814 C CA . THR A 1 102 ? -14.620 -10.678 0.521 1.00 95.81 102 THR A CA 1
ATOM 815 C C . THR A 1 102 ? -13.791 -9.419 0.259 1.00 95.81 102 THR A C 1
ATOM 817 O O . THR A 1 102 ? -14.300 -8.323 0.458 1.00 95.81 102 THR A O 1
ATOM 820 N N . TYR A 1 103 ? -12.551 -9.566 -0.217 1.00 95.81 103 TYR A N 1
ATOM 821 C CA . TYR A 1 103 ? -11.693 -8.432 -0.571 1.00 95.81 103 TYR A CA 1
ATOM 822 C C . TYR A 1 103 ? -12.278 -7.618 -1.732 1.00 95.81 103 TYR A C 1
ATOM 824 O O . TYR A 1 103 ? -12.419 -6.407 -1.603 1.00 95.81 103 TYR A O 1
ATOM 832 N N . TYR A 1 104 ? -12.680 -8.272 -2.825 1.00 96.00 104 TYR A N 1
ATOM 833 C CA . TYR A 1 104 ? -13.275 -7.573 -3.972 1.00 96.00 104 TYR A CA 1
ATOM 834 C C . TYR A 1 104 ? -14.596 -6.887 -3.607 1.00 96.00 104 TYR A C 1
ATOM 836 O O . TYR A 1 104 ? -14.785 -5.718 -3.915 1.00 96.00 104 TYR A O 1
ATOM 844 N N . ASN A 1 105 ? -15.440 -7.546 -2.809 1.00 95.69 105 ASN A N 1
ATOM 845 C CA . ASN A 1 105 ? -16.657 -6.931 -2.283 1.00 95.69 105 ASN A CA 1
ATOM 846 C C . ASN A 1 105 ? -16.380 -5.671 -1.446 1.00 95.69 105 ASN A C 1
ATOM 848 O O . ASN A 1 105 ? -17.241 -4.798 -1.370 1.00 95.69 105 ASN A O 1
ATOM 852 N N . TRP A 1 106 ? -15.234 -5.586 -0.760 1.00 95.69 106 TRP A N 1
ATOM 853 C CA . TRP A 1 106 ? -14.850 -4.375 -0.032 1.00 95.69 106 TRP A CA 1
ATOM 854 C C . TRP A 1 106 ? -14.380 -3.264 -0.967 1.00 95.69 106 TRP A C 1
ATOM 856 O O . TRP A 1 106 ? -14.732 -2.117 -0.717 1.00 95.69 106 TRP A O 1
ATOM 866 N N . LEU A 1 107 ? -13.653 -3.595 -2.038 1.00 94.75 107 LEU A N 1
ATOM 867 C CA . LEU A 1 107 ? -13.242 -2.618 -3.052 1.00 94.75 107 LEU A CA 1
ATOM 868 C C . LEU A 1 107 ? -14.440 -1.975 -3.759 1.00 94.75 107 LEU A C 1
ATOM 870 O O . LEU A 1 107 ? -14.412 -0.778 -4.023 1.00 94.75 107 LEU A O 1
ATOM 874 N N . ASP A 1 108 ? -15.487 -2.754 -4.036 1.00 93.56 108 ASP A N 1
ATOM 875 C CA . ASP A 1 108 ? -16.662 -2.261 -4.766 1.00 93.56 108 ASP A CA 1
ATOM 876 C C . ASP A 1 108 ? -17.576 -1.386 -3.898 1.00 93.56 108 ASP A C 1
ATOM 878 O O . ASP A 1 108 ? -18.258 -0.496 -4.398 1.00 93.56 108 ASP A O 1
ATOM 882 N N . LYS A 1 109 ? -17.634 -1.662 -2.589 1.00 89.31 109 LYS A N 1
ATOM 883 C CA . LYS A 1 109 ? -18.603 -1.037 -1.675 1.00 89.31 109 LYS A CA 1
ATOM 884 C C . LYS A 1 109 ? -18.068 0.178 -0.930 1.00 89.31 109 LYS A C 1
ATOM 886 O O . LYS A 1 109 ? -18.872 0.975 -0.456 1.00 89.31 109 LYS A O 1
ATOM 891 N N . LEU A 1 110 ? -16.755 0.270 -0.730 1.00 84.25 110 LEU A N 1
ATOM 892 C CA . LEU A 1 110 ? -16.149 1.250 0.169 1.00 84.25 110 LEU A CA 1
ATOM 893 C C . LEU A 1 110 ? -14.958 1.924 -0.501 1.00 84.25 110 LEU A C 1
ATOM 895 O O . LEU A 1 110 ? -13.892 1.325 -0.657 1.00 84.25 110 LEU A O 1
ATOM 899 N N . ASP A 1 111 ? -15.140 3.199 -0.827 1.00 87.19 111 ASP A N 1
ATOM 900 C CA . ASP A 1 111 ? -14.122 4.012 -1.490 1.00 87.19 111 ASP A CA 1
ATOM 901 C C . ASP A 1 111 ? -12.867 4.191 -0.619 1.00 87.19 111 ASP A C 1
ATOM 903 O O . ASP A 1 111 ? -11.744 4.063 -1.099 1.00 87.19 111 ASP A O 1
ATOM 907 N N . THR A 1 112 ? -13.040 4.352 0.699 1.00 90.44 112 THR A N 1
ATOM 908 C CA . THR A 1 112 ? -11.925 4.474 1.652 1.00 90.44 112 THR A CA 1
ATOM 909 C C . THR A 1 112 ? -11.035 3.233 1.663 1.00 90.44 112 THR A C 1
ATOM 911 O O . THR A 1 112 ? -9.818 3.342 1.548 1.00 90.44 112 THR A O 1
ATOM 914 N N . PHE A 1 113 ? -11.619 2.031 1.739 1.00 94.56 113 PHE A N 1
ATOM 915 C CA . PHE A 1 113 ? -10.847 0.784 1.716 1.00 94.56 113 PHE A CA 1
ATOM 916 C C . PHE A 1 113 ? -10.099 0.605 0.396 1.00 94.56 113 PHE A C 1
ATOM 918 O O . PHE A 1 113 ? -8.947 0.167 0.394 1.00 94.56 113 PHE A O 1
ATOM 925 N N . LYS A 1 114 ? -10.756 0.930 -0.721 1.00 95.69 114 LYS A N 1
ATOM 926 C CA . LYS A 1 114 ? -10.152 0.865 -2.049 1.00 95.69 114 LYS A CA 1
ATOM 927 C C . LYS A 1 114 ? -8.943 1.789 -2.148 1.00 95.69 114 LYS A C 1
ATOM 929 O O . LYS A 1 114 ? -7.873 1.311 -2.514 1.00 95.69 114 LYS A O 1
ATOM 934 N N . LYS A 1 115 ? -9.100 3.051 -1.745 1.00 94.00 115 LYS A N 1
ATOM 935 C CA . LYS A 1 115 ? -8.025 4.044 -1.737 1.00 94.00 115 LYS A CA 1
ATOM 936 C C . LYS A 1 115 ? -6.822 3.571 -0.922 1.00 94.00 115 LYS A C 1
ATOM 938 O O . LYS A 1 115 ? -5.707 3.570 -1.427 1.00 94.00 115 LYS A O 1
ATOM 943 N N . GLU A 1 116 ? -7.038 3.080 0.297 1.00 93.94 116 GLU A N 1
ATOM 944 C CA . GLU A 1 116 ? -5.940 2.564 1.127 1.00 93.94 116 GLU A CA 1
ATOM 945 C C . GLU A 1 116 ? -5.267 1.325 0.514 1.00 93.94 116 GLU A C 1
ATOM 947 O O . GLU A 1 116 ? -4.047 1.171 0.566 1.00 93.94 116 GLU A O 1
ATOM 952 N N . ALA A 1 117 ? -6.039 0.429 -0.107 1.00 95.69 117 ALA A N 1
ATOM 953 C CA . ALA A 1 117 ? -5.482 -0.737 -0.788 1.00 95.69 117 ALA A CA 1
ATOM 954 C C . ALA A 1 117 ? -4.683 -0.365 -2.051 1.00 95.69 117 ALA A C 1
ATOM 956 O O . ALA A 1 117 ? -3.766 -1.102 -2.417 1.00 95.69 117 ALA A O 1
ATOM 957 N N . GLU A 1 118 ? -5.042 0.725 -2.728 1.00 96.31 118 GLU A N 1
ATOM 958 C CA . GLU A 1 118 ? -4.299 1.292 -3.858 1.00 96.31 118 GLU A CA 1
ATOM 959 C C . GLU A 1 118 ? -3.025 1.994 -3.381 1.00 96.31 118 GLU A C 1
ATOM 961 O O . GLU A 1 118 ? -1.960 1.683 -3.904 1.00 96.31 118 GLU A O 1
ATOM 966 N N . ASN A 1 119 ? -3.088 2.798 -2.316 1.00 95.38 119 ASN A N 1
ATOM 967 C CA . ASN A 1 119 ? -1.911 3.428 -1.706 1.00 95.38 119 ASN A CA 1
ATOM 968 C C . ASN A 1 119 ? -0.832 2.400 -1.329 1.00 95.38 119 ASN A C 1
ATOM 970 O O . ASN A 1 119 ? 0.343 2.602 -1.616 1.00 95.38 119 ASN A O 1
ATOM 974 N N . ILE A 1 120 ? -1.222 1.258 -0.750 1.00 96.12 120 ILE A N 1
ATOM 975 C CA . ILE A 1 120 ? -0.278 0.171 -0.431 1.00 96.12 120 ILE A CA 1
ATOM 976 C C . ILE A 1 120 ? 0.375 -0.411 -1.699 1.00 96.12 120 ILE A C 1
ATOM 978 O O . ILE A 1 120 ? 1.532 -0.826 -1.671 1.00 96.12 120 ILE A O 1
ATOM 982 N N . LYS A 1 121 ? -0.355 -0.483 -2.819 1.00 96.38 121 LYS A N 1
ATOM 983 C CA . LYS A 1 121 ? 0.206 -0.974 -4.088 1.00 96.38 121 LYS A CA 1
ATOM 984 C C . LYS A 1 121 ? 1.166 0.034 -4.707 1.00 96.38 121 LYS A C 1
ATOM 986 O O . LYS A 1 121 ? 2.204 -0.388 -5.199 1.00 96.38 121 LYS A O 1
ATOM 991 N N . GLU A 1 122 ? 0.833 1.319 -4.664 1.00 96.88 122 GLU A N 1
ATOM 992 C CA . GLU A 1 122 ? 1.735 2.378 -5.126 1.00 96.88 122 GLU A CA 1
ATOM 993 C C . GLU A 1 122 ? 3.021 2.394 -4.291 1.00 96.88 122 GLU A C 1
ATOM 995 O O . GLU A 1 122 ? 4.107 2.349 -4.858 1.00 96.88 122 GLU A O 1
ATOM 1000 N N . GLY A 1 123 ? 2.917 2.272 -2.962 1.00 95.88 123 GLY A N 1
ATOM 1001 C CA . GLY A 1 123 ? 4.092 2.142 -2.093 1.00 95.88 123 GLY A CA 1
ATOM 1002 C C . GLY A 1 123 ? 4.974 0.931 -2.435 1.00 95.88 123 GLY A C 1
ATOM 1003 O O . GLY A 1 123 ? 6.198 1.031 -2.431 1.00 95.88 123 GLY A O 1
ATOM 1004 N N . LEU A 1 124 ? 4.379 -0.203 -2.829 1.00 96.19 124 LEU A N 1
ATOM 1005 C CA . LEU A 1 124 ? 5.147 -1.348 -3.333 1.00 96.19 124 LEU A CA 1
ATOM 1006 C C . LEU A 1 124 ? 5.910 -1.010 -4.625 1.00 96.19 124 LEU A C 1
ATOM 1008 O O . LEU A 1 124 ? 7.016 -1.512 -4.830 1.00 96.19 124 LEU A O 1
ATOM 1012 N N . PHE A 1 125 ? 5.329 -0.212 -5.522 1.00 95.00 125 PHE A N 1
ATOM 1013 C CA . PHE A 1 125 ? 6.028 0.222 -6.729 1.00 95.00 125 PHE A CA 1
ATOM 1014 C C . PHE A 1 125 ? 7.185 1.164 -6.396 1.00 95.00 125 PHE A C 1
ATOM 1016 O O . PHE A 1 125 ? 8.273 0.963 -6.935 1.00 95.00 125 PHE A O 1
ATOM 1023 N N . ASP A 1 126 ? 7.006 2.086 -5.450 1.00 95.69 126 ASP A N 1
ATOM 1024 C CA . ASP A 1 126 ? 8.074 2.965 -4.955 1.00 95.69 126 ASP A CA 1
ATOM 1025 C C . ASP A 1 126 ? 9.243 2.169 -4.339 1.00 95.69 126 ASP A C 1
ATOM 1027 O 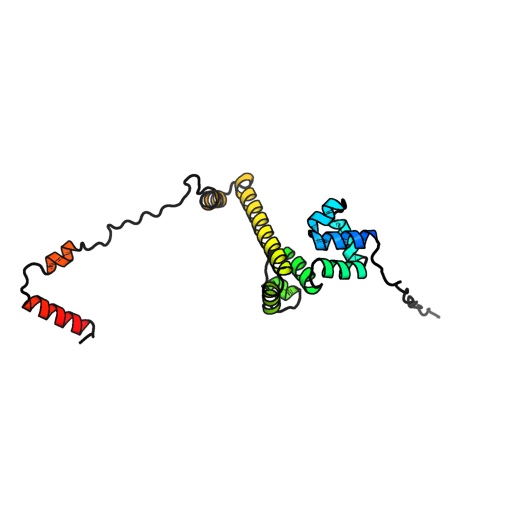O . ASP A 1 126 ? 10.422 2.452 -4.598 1.00 95.69 126 ASP A O 1
ATOM 1031 N N . ASP A 1 127 ? 8.939 1.111 -3.582 1.00 94.62 127 ASP A N 1
ATOM 1032 C CA . ASP A 1 127 ? 9.943 0.192 -3.035 1.00 94.62 127 ASP A CA 1
ATOM 1033 C C . ASP A 1 127 ? 10.707 -0.541 -4.151 1.00 94.62 127 ASP A C 1
ATOM 1035 O O . ASP A 1 127 ? 11.938 -0.653 -4.122 1.00 94.62 127 ASP A O 1
ATOM 1039 N N . VAL A 1 128 ? 9.995 -1.026 -5.175 1.00 94.44 128 VAL A N 1
ATOM 1040 C CA . VAL A 1 128 ? 10.608 -1.678 -6.343 1.00 94.44 128 VAL A CA 1
ATOM 1041 C C . VAL A 1 128 ? 11.484 -0.698 -7.123 1.00 94.44 128 VAL A C 1
ATOM 1043 O O . VAL A 1 128 ? 12.586 -1.064 -7.539 1.00 94.44 128 VAL A O 1
ATOM 1046 N N . GLU A 1 129 ? 11.044 0.546 -7.299 1.00 93.31 129 GLU A N 1
ATOM 1047 C CA . GLU A 1 129 ? 11.841 1.600 -7.928 1.00 93.31 129 GLU A CA 1
ATOM 1048 C C . GLU A 1 129 ? 13.124 1.874 -7.148 1.00 93.31 129 GLU A C 1
ATOM 1050 O O . GLU A 1 129 ? 14.199 1.943 -7.744 1.00 93.31 129 GLU A O 1
ATOM 1055 N N . SER A 1 130 ? 13.041 1.929 -5.820 1.00 95.62 130 SER A N 1
ATOM 1056 C CA . SER A 1 130 ? 14.204 2.089 -4.945 1.00 95.62 130 SER A CA 1
ATOM 1057 C C . SER A 1 130 ? 15.220 0.956 -5.128 1.00 95.62 130 SER A C 1
ATOM 1059 O O . SER A 1 130 ? 16.424 1.205 -5.231 1.00 95.62 130 SER A O 1
ATOM 1061 N N . ILE A 1 131 ? 14.748 -0.289 -5.261 1.00 94.94 131 ILE A N 1
ATOM 1062 C CA . ILE A 1 131 ? 15.604 -1.448 -5.561 1.00 94.94 131 ILE A CA 1
ATOM 1063 C C . ILE A 1 131 ? 16.251 -1.312 -6.946 1.00 94.94 131 ILE A C 1
ATOM 1065 O O . ILE A 1 131 ? 17.440 -1.599 -7.099 1.00 94.94 131 ILE A O 1
ATOM 1069 N N . ILE A 1 132 ? 15.500 -0.874 -7.960 1.00 95.31 132 ILE A N 1
ATOM 1070 C CA . ILE A 1 132 ? 16.039 -0.653 -9.310 1.00 95.31 132 ILE A CA 1
ATOM 1071 C C . ILE A 1 132 ? 17.131 0.422 -9.276 1.00 95.31 132 ILE A C 1
ATOM 1073 O O . ILE A 1 132 ? 18.207 0.212 -9.837 1.00 95.31 132 ILE A O 1
ATOM 1077 N N . TYR A 1 133 ? 16.908 1.539 -8.579 1.00 95.94 133 TYR A N 1
ATOM 1078 C CA . TYR A 1 133 ? 17.917 2.588 -8.428 1.00 95.94 133 TYR A CA 1
ATOM 1079 C C . TYR A 1 133 ? 19.171 2.082 -7.716 1.00 95.94 133 TYR A C 1
ATOM 1081 O O . TYR A 1 133 ? 20.278 2.361 -8.180 1.00 95.94 133 TYR A O 1
ATOM 1089 N N . HIS A 1 134 ? 19.024 1.287 -6.651 1.00 96.88 134 HIS A N 1
ATOM 1090 C CA . HIS A 1 134 ? 20.164 0.650 -5.991 1.00 96.88 134 HIS A CA 1
ATOM 1091 C C . HIS A 1 134 ? 20.962 -0.216 -6.974 1.00 96.88 134 HIS A C 1
ATOM 1093 O O . HIS A 1 134 ? 22.173 -0.041 -7.113 1.00 96.88 134 HIS A O 1
ATOM 1099 N N . LYS A 1 135 ? 20.285 -1.089 -7.729 1.00 97.12 135 LYS A N 1
ATOM 1100 C CA . LYS A 1 135 ? 20.939 -1.950 -8.725 1.00 97.12 135 LYS A CA 1
ATOM 1101 C C . LYS A 1 135 ? 21.700 -1.164 -9.790 1.00 97.12 135 LYS A C 1
ATOM 1103 O O . LYS A 1 135 ? 22.789 -1.563 -10.191 1.00 97.12 135 LYS A O 1
ATOM 1108 N N . ILE A 1 136 ? 21.152 -0.038 -10.240 1.00 96.69 136 ILE A N 1
ATOM 1109 C CA . ILE A 1 136 ? 21.772 0.804 -11.271 1.00 96.69 136 ILE A CA 1
ATOM 1110 C C . ILE A 1 136 ? 22.980 1.564 -10.717 1.00 96.69 136 ILE A C 1
ATOM 1112 O O . ILE A 1 136 ? 24.059 1.551 -11.312 1.00 96.69 136 ILE A O 1
ATOM 1116 N N . PHE A 1 137 ? 22.807 2.266 -9.596 1.00 95.75 137 PHE A N 1
ATOM 1117 C CA . PHE A 1 137 ? 23.807 3.217 -9.115 1.00 95.75 137 PHE A CA 1
ATOM 1118 C C . PHE A 1 137 ? 24.864 2.587 -8.211 1.00 95.75 137 PHE A C 1
ATOM 1120 O O . PHE A 1 137 ? 26.007 3.049 -8.248 1.00 95.75 137 PHE A O 1
ATOM 1127 N N . VAL A 1 138 ? 24.516 1.548 -7.451 1.00 96.75 138 VAL A N 1
ATOM 1128 C CA . VAL A 1 138 ? 25.419 0.858 -6.518 1.00 96.75 138 VAL A CA 1
ATOM 1129 C C . VAL A 1 138 ? 25.993 -0.392 -7.170 1.00 96.75 138 VAL A C 1
ATOM 1131 O O . VAL A 1 138 ? 27.200 -0.454 -7.391 1.00 96.75 138 VAL A O 1
ATOM 1134 N N . ASP A 1 139 ? 25.132 -1.335 -7.561 1.00 96.94 139 ASP A N 1
ATOM 1135 C CA . ASP A 1 139 ? 25.569 -2.647 -8.068 1.00 96.94 139 ASP A CA 1
ATOM 1136 C C . ASP A 1 139 ? 26.074 -2.590 -9.521 1.00 96.94 139 ASP A C 1
ATOM 1138 O O . ASP A 1 139 ? 26.659 -3.551 -10.019 1.00 96.94 139 ASP A O 1
ATOM 1142 N N . LYS A 1 140 ? 25.857 -1.455 -10.203 1.00 96.38 140 LYS A N 1
ATOM 1143 C CA . LYS A 1 140 ? 26.209 -1.219 -11.613 1.00 96.38 140 LYS A CA 1
ATOM 1144 C C . LYS A 1 140 ? 25.635 -2.281 -12.561 1.00 96.38 140 LYS A C 1
ATOM 1146 O O . LYS A 1 140 ? 26.239 -2.600 -13.587 1.00 96.38 140 LYS A O 1
ATOM 1151 N N . ASP A 1 141 ? 24.449 -2.807 -12.251 1.00 97.12 141 ASP A N 1
ATOM 1152 C CA . ASP A 1 141 ? 23.781 -3.800 -13.091 1.00 97.12 141 ASP A CA 1
ATOM 1153 C C . ASP A 1 141 ? 23.326 -3.177 -14.418 1.00 97.12 141 ASP A C 1
ATOM 1155 O O . ASP A 1 141 ? 22.422 -2.337 -14.484 1.00 97.12 141 ASP A O 1
ATOM 1159 N N . THR A 1 142 ? 23.951 -3.627 -15.505 1.00 95.94 142 THR A N 1
ATOM 1160 C CA . THR A 1 142 ? 23.700 -3.100 -16.852 1.00 95.94 142 THR A CA 1
ATOM 1161 C C . THR A 1 142 ? 22.293 -3.450 -17.341 1.00 95.94 142 THR A C 1
ATOM 1163 O O . THR A 1 142 ? 21.673 -2.655 -18.047 1.00 95.94 142 THR A O 1
ATOM 1166 N N . THR A 1 143 ? 21.745 -4.597 -16.929 1.00 95.69 143 THR A N 1
ATOM 1167 C CA . THR A 1 143 ? 20.398 -5.026 -17.341 1.00 95.69 143 THR A CA 1
ATOM 1168 C C . THR A 1 143 ? 19.328 -4.094 -16.775 1.00 95.69 143 THR A C 1
ATOM 1170 O O . THR A 1 143 ? 18.478 -3.602 -17.521 1.00 95.69 143 THR A O 1
ATOM 1173 N N . SER A 1 144 ? 19.400 -3.795 -15.474 1.00 95.38 144 SER A N 1
ATOM 1174 C CA . SER A 1 144 ? 18.499 -2.846 -14.809 1.00 95.38 144 SER A CA 1
ATOM 1175 C C . SER A 1 144 ? 18.629 -1.439 -15.395 1.00 95.38 144 SER A C 1
ATOM 1177 O O . SER A 1 144 ? 17.613 -0.775 -15.603 1.00 95.38 144 SER A O 1
ATOM 1179 N N . LEU A 1 145 ? 19.850 -1.003 -15.735 1.00 95.31 145 LEU A N 1
ATOM 1180 C CA . LEU A 1 145 ? 20.085 0.288 -16.390 1.00 95.31 145 LEU A CA 1
ATOM 1181 C C . LEU A 1 145 ? 19.403 0.362 -17.762 1.00 95.31 145 LEU A C 1
ATOM 1183 O O . LEU A 1 145 ? 18.643 1.297 -18.011 1.00 95.31 145 LEU A O 1
ATOM 1187 N N . ILE A 1 146 ? 19.615 -0.633 -18.630 1.00 93.94 146 ILE A N 1
ATOM 1188 C CA . ILE A 1 146 ? 18.977 -0.685 -19.955 1.00 93.94 146 ILE A CA 1
ATOM 1189 C C . ILE A 1 146 ? 17.450 -0.678 -19.813 1.00 93.94 146 ILE A C 1
ATOM 1191 O O . ILE A 1 146 ? 16.768 0.074 -20.511 1.00 93.94 146 ILE A O 1
ATOM 1195 N N . PHE A 1 147 ? 16.901 -1.478 -18.895 1.00 92.50 147 PHE A N 1
ATOM 1196 C CA . PHE A 1 147 ? 15.459 -1.528 -18.647 1.00 92.50 147 PHE A CA 1
ATOM 1197 C C . PHE A 1 147 ? 14.900 -0.177 -18.174 1.00 92.50 147 PHE A C 1
ATOM 1199 O O . PHE A 1 147 ? 13.882 0.295 -18.689 1.00 92.50 147 PHE A O 1
ATOM 1206 N N . PHE A 1 148 ? 15.580 0.483 -17.236 1.00 93.56 148 PHE A N 1
ATOM 1207 C CA . PHE A 1 148 ? 15.201 1.810 -16.760 1.00 93.56 148 PHE A CA 1
ATOM 1208 C C . PHE A 1 148 ? 15.241 2.853 -17.883 1.00 93.56 148 PHE A C 1
ATOM 1210 O O . PHE A 1 148 ? 14.289 3.614 -18.055 1.00 93.56 148 PHE A O 1
ATOM 1217 N N . MET A 1 149 ? 16.290 2.853 -18.711 1.00 93.25 149 MET A N 1
ATOM 1218 C CA . MET A 1 149 ? 16.406 3.769 -19.852 1.00 93.25 149 MET A CA 1
ATOM 1219 C C . MET A 1 149 ? 15.256 3.574 -20.849 1.00 93.25 149 MET A C 1
ATOM 1221 O O . MET A 1 149 ? 14.594 4.545 -21.225 1.00 93.25 149 MET A O 1
ATOM 1225 N N . LYS A 1 150 ? 14.947 2.318 -21.197 1.00 91.56 150 LYS A N 1
ATOM 1226 C CA . LYS A 1 150 ? 13.849 1.965 -22.112 1.00 91.56 150 LYS A CA 1
ATOM 1227 C C . LYS A 1 150 ? 12.463 2.362 -21.596 1.00 91.56 150 LYS A C 1
ATOM 1229 O O . LYS A 1 150 ? 11.551 2.557 -22.395 1.00 91.56 150 LYS A O 1
ATOM 1234 N N . THR A 1 151 ? 12.269 2.467 -20.281 1.00 90.56 151 THR A N 1
ATOM 1235 C CA . THR A 1 151 ? 10.946 2.714 -19.677 1.00 90.56 151 THR A CA 1
ATOM 1236 C C . THR A 1 151 ? 10.767 4.159 -19.207 1.00 90.56 151 THR A C 1
ATOM 1238 O O . THR A 1 151 ? 9.775 4.801 -19.562 1.00 90.56 151 THR A O 1
ATOM 1241 N N . ARG A 1 152 ? 11.732 4.704 -18.459 1.00 91.12 152 ARG A N 1
ATOM 1242 C CA . ARG A 1 152 ? 11.676 6.041 -17.839 1.00 91.12 152 ARG A CA 1
ATOM 1243 C C . ARG A 1 152 ? 12.329 7.133 -18.683 1.00 91.12 152 ARG A C 1
ATOM 1245 O O . ARG A 1 152 ? 11.900 8.284 -18.627 1.00 91.12 152 ARG A O 1
ATOM 1252 N N . MET A 1 153 ? 13.307 6.794 -19.524 1.00 92.69 153 MET A N 1
ATOM 1253 C CA . MET A 1 153 ? 14.029 7.769 -20.358 1.00 92.69 153 MET A CA 1
ATOM 1254 C C . MET A 1 153 ? 13.556 7.807 -21.818 1.00 92.69 153 MET A C 1
ATOM 1256 O O . MET A 1 153 ? 14.241 8.366 -22.668 1.00 92.69 153 MET A O 1
ATOM 1260 N N . ARG A 1 154 ? 12.356 7.294 -22.125 1.00 90.44 154 ARG A N 1
ATOM 1261 C CA . ARG A 1 154 ? 11.779 7.324 -23.488 1.00 90.44 154 ARG A CA 1
ATOM 1262 C C . ARG A 1 154 ? 11.713 8.722 -24.106 1.00 90.44 154 ARG A C 1
ATOM 1264 O O . ARG A 1 154 ? 11.864 8.859 -25.309 1.00 90.44 154 ARG A O 1
ATOM 1271 N N . HIS A 1 155 ? 11.544 9.751 -23.277 1.00 91.69 155 HIS A N 1
ATOM 1272 C CA . HIS A 1 155 ? 11.539 11.159 -23.688 1.00 91.69 155 HIS A CA 1
ATOM 1273 C C . HIS A 1 155 ? 12.899 11.665 -24.212 1.00 91.69 155 HIS A C 1
ATOM 1275 O O . HIS A 1 155 ? 12.976 12.779 -24.712 1.00 91.69 155 HIS A O 1
ATOM 1281 N N . ARG A 1 156 ? 13.971 10.872 -24.079 1.00 92.19 156 ARG A N 1
ATOM 1282 C CA . ARG A 1 156 ? 15.320 11.140 -24.609 1.00 92.19 156 ARG A CA 1
ATOM 1283 C C . ARG A 1 156 ? 15.683 10.200 -25.763 1.00 92.19 156 ARG A C 1
ATOM 1285 O O . ARG A 1 156 ? 16.854 9.902 -25.954 1.00 92.19 156 ARG A O 1
ATOM 1292 N N . ASP A 1 157 ? 14.679 9.667 -26.454 1.00 87.88 157 ASP A N 1
ATOM 1293 C CA . ASP A 1 157 ? 14.824 8.777 -27.612 1.00 87.88 157 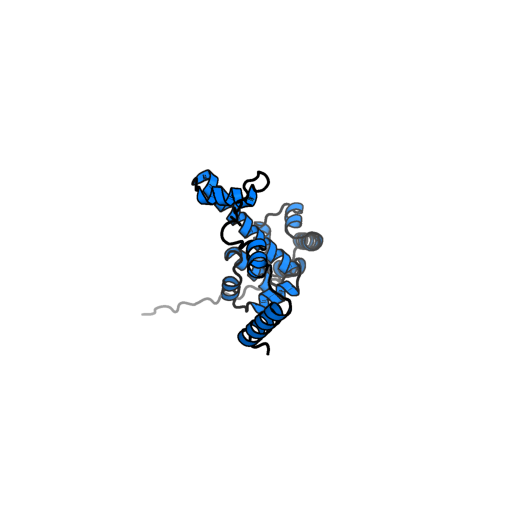ASP A CA 1
ATOM 1294 C C . ASP A 1 157 ? 15.445 7.393 -27.336 1.00 87.88 157 ASP A C 1
ATOM 1296 O O . ASP A 1 157 ? 15.824 6.683 -28.265 1.00 87.88 157 ASP A O 1
ATOM 1300 N N . TYR A 1 158 ? 15.441 6.920 -26.083 1.00 86.19 158 TYR A N 1
ATOM 1301 C CA . TYR A 1 158 ? 15.810 5.534 -25.728 1.00 86.19 158 TYR A CA 1
ATOM 1302 C C . TYR A 1 158 ? 14.695 4.512 -26.024 1.00 86.19 158 TYR A C 1
ATOM 1304 O O . TYR A 1 158 ? 14.431 3.603 -25.235 1.00 86.19 158 TYR A O 1
ATOM 1312 N N . VAL A 1 159 ? 13.999 4.674 -27.149 1.00 86.56 159 VAL A N 1
ATOM 1313 C CA . VAL A 1 159 ? 12.917 3.782 -27.581 1.00 86.56 159 VAL A CA 1
ATOM 1314 C C . VAL A 1 159 ? 13.485 2.723 -28.520 1.00 86.56 159 VAL A C 1
ATOM 1316 O O . VAL A 1 159 ? 14.130 3.037 -29.517 1.00 86.56 159 VAL A O 1
ATOM 1319 N N . GLU A 1 160 ? 13.223 1.456 -28.215 1.00 82.50 160 GLU A N 1
ATOM 1320 C CA . GLU A 1 160 ? 13.600 0.340 -29.078 1.00 82.50 160 GLU A CA 1
ATOM 1321 C C . GLU A 1 160 ? 12.742 0.342 -30.348 1.00 82.50 160 GLU A C 1
ATOM 1323 O O . GLU A 1 160 ? 11.512 0.296 -30.283 1.00 82.50 160 GLU A O 1
ATOM 1328 N N . ARG A 1 161 ? 13.393 0.417 -31.511 1.00 84.62 161 ARG A N 1
ATOM 1329 C CA . ARG A 1 161 ? 12.736 0.370 -32.820 1.00 84.62 161 ARG A CA 1
ATOM 1330 C C . ARG A 1 161 ? 12.925 -1.020 -33.411 1.00 84.62 161 ARG A C 1
ATOM 1332 O O . ARG A 1 161 ? 14.045 -1.510 -33.485 1.00 84.62 161 ARG A O 1
ATOM 1339 N N . GLN A 1 162 ? 11.831 -1.644 -33.834 1.00 82.19 162 GLN A N 1
ATOM 1340 C CA . GLN A 1 162 ? 11.885 -2.880 -34.610 1.00 82.19 162 GLN A CA 1
ATOM 1341 C C . GLN A 1 162 ? 11.906 -2.537 -36.098 1.00 82.19 162 GLN A C 1
ATOM 1343 O O . GLN A 1 162 ? 10.933 -1.996 -36.630 1.00 82.19 162 GLN A O 1
ATOM 1348 N N . GLU A 1 163 ? 13.002 -2.865 -36.775 1.00 78.50 163 GLU A N 1
ATOM 1349 C CA . GLU A 1 163 ? 13.074 -2.783 -38.231 1.00 78.50 163 GLU A CA 1
ATOM 1350 C C . GLU A 1 163 ? 12.317 -3.965 -38.842 1.00 78.50 163 GLU A C 1
ATOM 1352 O O . GLU A 1 163 ? 12.757 -5.112 -38.795 1.00 78.50 163 GLU A O 1
ATOM 1357 N N . HIS A 1 164 ? 11.145 -3.687 -39.408 1.00 74.25 164 HIS A N 1
ATOM 1358 C CA . HIS A 1 164 ? 10.399 -4.674 -40.176 1.00 74.25 164 HIS A CA 1
ATOM 1359 C C . HIS A 1 164 ? 10.901 -4.632 -41.616 1.00 74.25 164 HIS A C 1
ATOM 1361 O O . HIS A 1 164 ? 10.633 -3.683 -42.353 1.00 74.25 164 HIS A O 1
ATOM 1367 N N . ASN A 1 165 ? 11.648 -5.655 -42.021 1.00 64.94 165 ASN A N 1
ATOM 1368 C CA . ASN A 1 165 ? 12.131 -5.764 -43.390 1.00 64.94 165 ASN A CA 1
ATOM 1369 C C . ASN A 1 165 ? 10.994 -6.295 -44.282 1.00 64.94 165 ASN A C 1
ATOM 1371 O O . ASN A 1 165 ? 10.779 -7.500 -44.397 1.00 64.94 165 ASN A O 1
ATOM 1375 N N . VAL A 1 166 ? 10.224 -5.384 -44.885 1.00 65.56 166 VAL A N 1
ATOM 1376 C CA . VAL A 1 166 ? 9.049 -5.709 -45.726 1.00 65.56 166 VAL A CA 1
ATOM 1377 C C . VAL A 1 166 ? 9.448 -6.388 -47.055 1.00 65.56 166 VAL A C 1
ATOM 1379 O O . VAL A 1 166 ? 8.597 -6.881 -47.786 1.00 65.56 166 VAL A O 1
ATOM 1382 N N . ASN A 1 167 ? 10.744 -6.514 -47.356 1.00 61.41 167 ASN A N 1
ATOM 1383 C CA . ASN A 1 167 ? 11.237 -7.046 -48.632 1.00 61.41 167 ASN A CA 1
ATOM 1384 C C . ASN A 1 167 ? 11.255 -8.581 -48.754 1.00 61.41 167 ASN A C 1
ATOM 1386 O O . ASN A 1 167 ? 11.623 -9.091 -49.807 1.00 61.41 167 ASN A O 1
ATOM 1390 N N . ALA A 1 168 ? 10.864 -9.342 -47.727 1.00 58.69 168 ALA A N 1
ATOM 1391 C CA . ALA A 1 168 ? 11.014 -10.802 -47.756 1.00 58.69 168 ALA A CA 1
ATOM 1392 C C . ALA A 1 168 ? 9.834 -11.579 -48.377 1.00 58.69 168 ALA A C 1
ATOM 1394 O O . ALA A 1 168 ? 9.987 -12.771 -48.632 1.00 58.69 168 ALA A O 1
ATOM 1395 N N . ASN A 1 169 ? 8.658 -10.975 -48.612 1.00 57.62 169 ASN A N 1
ATOM 1396 C CA . ASN A 1 169 ? 7.542 -11.730 -49.209 1.00 57.62 169 ASN A CA 1
ATOM 1397 C C . ASN A 1 169 ? 6.423 -10.889 -49.842 1.00 57.62 169 ASN A C 1
ATOM 1399 O O . ASN A 1 169 ? 5.259 -11.293 -49.849 1.00 57.62 169 ASN A O 1
ATOM 1403 N N . VAL A 1 170 ? 6.748 -9.722 -50.395 1.00 57.50 170 VAL A N 1
ATOM 1404 C CA . VAL A 1 170 ? 5.817 -9.064 -51.312 1.00 57.50 170 VAL A CA 1
ATOM 1405 C C . VAL A 1 170 ? 6.018 -9.725 -52.672 1.00 57.50 170 VAL A C 1
ATOM 1407 O O . VAL A 1 170 ? 6.804 -9.248 -53.484 1.00 57.50 170 VAL A O 1
ATOM 1410 N N . LYS A 1 171 ? 5.314 -10.839 -52.928 1.00 58.22 171 LYS A N 1
ATOM 1411 C CA . LYS A 1 171 ? 4.950 -11.180 -54.311 1.00 58.22 171 LYS A CA 1
ATOM 1412 C C . LYS A 1 171 ? 4.215 -9.957 -54.822 1.00 58.22 171 LYS A C 1
ATOM 1414 O O . LYS A 1 171 ? 3.093 -9.695 -54.389 1.00 58.22 171 LYS A O 1
ATOM 1419 N N . SER A 1 172 ? 4.914 -9.120 -55.578 1.00 59.75 172 SER A N 1
ATOM 1420 C CA . SER A 1 172 ? 4.384 -7.826 -55.976 1.00 59.75 172 SER A CA 1
ATOM 1421 C C . SER A 1 172 ? 3.037 -8.053 -56.650 1.00 59.75 172 SER A C 1
ATOM 1423 O O . SER A 1 172 ? 2.867 -9.008 -57.407 1.00 59.75 172 SER A O 1
ATOM 1425 N N . GLN A 1 173 ? 2.058 -7.196 -56.367 1.00 56.06 173 GLN A N 1
ATOM 1426 C CA . GLN A 1 173 ? 0.767 -7.216 -57.059 1.00 56.06 173 GLN A CA 1
ATOM 1427 C C . GLN A 1 173 ? 0.971 -7.320 -58.589 1.00 56.06 173 GLN A C 1
ATOM 1429 O O . GLN A 1 173 ? 0.193 -7.982 -59.267 1.00 56.06 173 GLN A O 1
ATOM 1434 N N . ALA A 1 174 ? 2.084 -6.754 -59.085 1.00 56.50 174 ALA A N 1
ATOM 1435 C CA . ALA A 1 174 ? 2.574 -6.838 -60.456 1.00 56.50 174 ALA A CA 1
ATOM 1436 C C . ALA A 1 174 ? 2.861 -8.274 -60.958 1.00 56.50 174 ALA A C 1
ATOM 1438 O O . ALA A 1 174 ? 2.540 -8.584 -62.103 1.00 56.50 174 ALA A O 1
ATOM 1439 N N . GLU A 1 175 ? 3.408 -9.175 -60.133 1.00 58.81 175 GLU A N 1
ATOM 1440 C CA . GLU A 1 175 ? 3.609 -10.595 -60.486 1.00 58.81 175 GLU A CA 1
ATOM 1441 C C . GLU A 1 175 ? 2.284 -11.362 -60.587 1.00 58.81 175 GLU A C 1
ATOM 1443 O O . GLU A 1 175 ? 2.135 -12.236 -61.442 1.00 58.81 175 GLU A O 1
ATOM 1448 N N . ILE A 1 176 ? 1.303 -11.023 -59.742 1.00 59.00 176 ILE A N 1
ATOM 1449 C CA . ILE A 1 176 ? -0.036 -11.630 -59.774 1.00 59.00 176 ILE A CA 1
ATOM 1450 C C . ILE A 1 176 ? -0.793 -11.155 -61.019 1.00 59.00 176 ILE A C 1
ATOM 1452 O O . ILE A 1 176 ? -1.396 -11.974 -61.709 1.00 59.00 176 ILE A O 1
ATOM 1456 N N . THR A 1 177 ? -0.719 -9.863 -61.351 1.00 58.91 177 THR A N 1
ATOM 1457 C CA . THR A 1 177 ? -1.347 -9.314 -62.562 1.00 58.91 177 THR A CA 1
ATOM 1458 C C . THR A 1 177 ? -0.682 -9.808 -63.846 1.00 58.91 177 THR A C 1
ATOM 1460 O O . THR A 1 177 ? -1.388 -10.082 -64.809 1.00 58.91 177 THR A O 1
ATOM 1463 N N . ASN A 1 178 ? 0.643 -10.007 -63.866 1.00 64.31 178 ASN A N 1
ATOM 1464 C CA . ASN A 1 178 ? 1.343 -10.536 -65.045 1.00 64.31 178 ASN A CA 1
ATOM 1465 C C . ASN A 1 178 ? 1.005 -12.000 -65.350 1.00 64.31 178 ASN A C 1
ATOM 1467 O O . ASN A 1 178 ? 1.099 -12.411 -66.501 1.00 64.31 178 ASN A O 1
ATOM 1471 N N . ARG A 1 179 ? 0.601 -12.795 -64.350 1.00 66.38 179 ARG A N 1
ATOM 1472 C CA . ARG A 1 179 ? 0.255 -14.212 -64.550 1.00 66.38 179 ARG A CA 1
ATOM 1473 C C . ARG A 1 179 ? -1.027 -14.411 -65.370 1.00 66.38 179 ARG A C 1
ATOM 1475 O O . ARG A 1 179 ? -1.156 -15.440 -66.020 1.00 66.38 179 ARG A O 1
ATOM 1482 N N . TYR A 1 180 ? -1.939 -13.442 -65.337 1.00 71.88 180 TYR A N 1
ATOM 1483 C CA . TYR A 1 180 ? -3.236 -13.498 -66.025 1.00 71.88 180 TYR A CA 1
ATOM 1484 C C . TYR A 1 180 ? -3.376 -12.426 -67.119 1.00 71.88 180 TYR A C 1
ATOM 1486 O O . TYR A 1 180 ? -4.440 -12.269 -67.716 1.00 71.88 180 TYR A O 1
ATOM 1494 N N . ALA A 1 181 ? -2.309 -11.666 -67.386 1.00 70.69 181 ALA A N 1
ATOM 1495 C CA . ALA A 1 181 ? -2.294 -10.651 -68.429 1.00 70.69 181 ALA A CA 1
ATOM 1496 C C . ALA A 1 181 ? -2.314 -11.315 -69.816 1.00 70.69 181 ALA A C 1
ATOM 1498 O O . ALA A 1 181 ? -1.431 -12.103 -70.143 1.00 70.69 181 ALA A O 1
ATOM 1499 N N . GLY A 1 182 ? -3.313 -10.976 -70.637 1.00 71.69 182 GLY A N 1
ATOM 1500 C CA . GLY A 1 182 ? -3.461 -11.484 -72.008 1.00 71.69 182 GLY A CA 1
ATOM 1501 C C . GLY A 1 182 ? -4.409 -12.676 -72.171 1.00 71.69 182 GLY A C 1
ATOM 1502 O O . GLY A 1 182 ? -4.606 -13.115 -73.299 1.00 71.69 182 GLY A O 1
ATOM 1503 N N . MET A 1 183 ? -5.014 -13.167 -71.087 1.00 80.56 183 MET A N 1
ATOM 1504 C CA . MET A 1 183 ? -6.067 -14.185 -71.155 1.00 80.56 183 MET A CA 1
ATOM 1505 C C . MET A 1 183 ? -7.409 -13.547 -71.523 1.00 80.56 183 MET A C 1
ATOM 1507 O O . MET A 1 183 ? -7.709 -12.413 -71.136 1.00 80.56 183 MET A O 1
ATOM 1511 N N . SER A 1 184 ? -8.216 -14.277 -72.280 1.00 83.06 184 SER A N 1
ATOM 1512 C CA . SER A 1 184 ? -9.587 -13.895 -72.602 1.00 83.06 184 SER A CA 1
ATOM 1513 C C . SER A 1 184 ? -10.500 -13.994 -71.373 1.00 83.06 184 SER A C 1
ATOM 1515 O O . SER A 1 184 ? -10.206 -14.696 -70.405 1.00 83.06 184 SER A O 1
ATOM 1517 N N . LEU A 1 185 ? -11.638 -13.291 -71.410 1.00 81.06 185 LEU A N 1
ATOM 1518 C CA . LEU A 1 185 ? -12.647 -13.341 -70.342 1.00 81.06 185 LEU A CA 1
ATOM 1519 C C . LEU A 1 185 ? -13.146 -14.769 -70.065 1.00 81.06 185 LEU A C 1
ATOM 1521 O O . LEU A 1 185 ? -13.413 -15.097 -68.914 1.00 81.06 185 LEU A O 1
ATOM 1525 N N . GLU A 1 186 ? -13.234 -15.611 -71.096 1.00 84.88 186 GLU A N 1
ATOM 1526 C CA . GLU A 1 186 ? -13.687 -17.004 -70.980 1.00 84.88 186 GLU A CA 1
ATOM 1527 C C . GLU A 1 186 ? -12.671 -17.865 -70.217 1.00 84.88 186 GLU A C 1
ATOM 1529 O O . GLU A 1 186 ? -13.037 -18.605 -69.306 1.00 84.88 186 GLU A O 1
ATOM 1534 N N . GLU A 1 187 ? -11.379 -17.710 -70.514 1.00 83.69 187 GLU A N 1
ATOM 1535 C CA . GLU A 1 187 ? -10.309 -18.441 -69.824 1.00 83.69 187 GLU A CA 1
ATOM 1536 C C . GLU A 1 187 ? -10.180 -18.024 -68.350 1.00 83.69 187 GLU A C 1
ATOM 1538 O O . GLU A 1 187 ? -9.857 -18.845 -67.489 1.00 83.69 187 GLU A O 1
ATOM 1543 N N . LEU A 1 188 ? -10.451 -16.752 -68.037 1.00 84.31 188 LEU A N 1
ATOM 1544 C CA . LEU A 1 188 ? -10.475 -16.264 -66.657 1.00 84.31 188 LEU A CA 1
ATOM 1545 C C . LEU A 1 188 ? -11.656 -16.841 -65.863 1.00 84.31 188 LEU A C 1
ATOM 1547 O O . LEU A 1 188 ? -11.477 -17.190 -64.694 1.00 84.31 188 LEU A O 1
ATOM 1551 N N . ASP A 1 189 ? -12.825 -16.987 -66.492 1.00 86.69 189 ASP A N 1
ATOM 1552 C CA . ASP A 1 189 ? -14.025 -17.555 -65.861 1.00 86.69 189 ASP A CA 1
ATOM 1553 C C . ASP A 1 189 ? -13.856 -19.057 -65.565 1.00 86.69 189 ASP A C 1
ATOM 1555 O O . ASP A 1 189 ? -14.225 -19.537 -64.489 1.00 86.69 189 ASP A O 1
ATOM 1559 N N . GLU A 1 190 ? -13.197 -19.807 -66.457 1.00 87.94 190 GLU A N 1
ATOM 1560 C CA . GLU A 1 190 ? -12.854 -21.210 -66.193 1.00 87.94 190 GLU A CA 1
ATOM 1561 C C . GLU A 1 190 ? -11.897 -21.362 -65.004 1.00 87.94 190 GLU A C 1
ATOM 1563 O O . GLU A 1 190 ? -12.103 -22.224 -64.139 1.00 87.94 190 GLU A O 1
ATOM 1568 N N . ILE A 1 191 ? -10.880 -20.498 -64.917 1.00 86.44 191 ILE A N 1
ATOM 1569 C CA . ILE A 1 191 ? -9.950 -20.474 -63.781 1.00 86.44 191 ILE A CA 1
ATOM 1570 C C . ILE A 1 191 ? -10.692 -20.124 -62.490 1.00 86.44 191 ILE A C 1
ATOM 1572 O O . ILE A 1 191 ? -10.474 -20.771 -61.461 1.00 86.44 191 ILE A O 1
ATOM 1576 N N . GLU A 1 192 ? -11.584 -19.132 -62.520 1.00 86.19 192 GLU A N 1
ATOM 1577 C CA . GLU A 1 192 ? -12.387 -18.755 -61.358 1.00 86.19 192 GLU A CA 1
ATOM 1578 C C . GLU A 1 192 ? -13.263 -19.922 -60.885 1.00 86.19 192 GLU A C 1
ATOM 1580 O O . GLU A 1 192 ? -13.311 -20.229 -59.688 1.00 86.19 192 GLU A O 1
ATOM 1585 N N . LYS A 1 193 ? -13.914 -20.623 -61.815 1.00 87.75 193 LYS A N 1
ATOM 1586 C CA . LYS A 1 193 ? -14.762 -21.779 -61.515 1.00 87.75 193 LYS A CA 1
ATOM 1587 C C . LYS A 1 193 ? -13.973 -22.925 -60.881 1.00 87.75 193 LYS A C 1
ATOM 1589 O O . LYS A 1 193 ? -14.436 -23.521 -59.904 1.00 87.75 193 LYS A O 1
ATOM 1594 N N . ASP A 1 194 ? -12.773 -23.211 -61.384 1.00 87.38 194 ASP A N 1
ATOM 1595 C CA . ASP A 1 194 ? -11.905 -24.258 -60.834 1.00 87.38 194 ASP A CA 1
ATOM 1596 C C . ASP A 1 194 ? -11.371 -23.889 -59.436 1.00 87.38 194 ASP A C 1
ATOM 1598 O O . ASP A 1 194 ? -11.324 -24.728 -58.529 1.00 87.38 194 ASP A O 1
ATOM 1602 N N . LEU A 1 195 ? -11.049 -22.609 -59.212 1.00 87.25 195 LEU A N 1
ATOM 1603 C CA . LEU A 1 195 ? -10.666 -22.092 -57.895 1.00 87.25 195 LEU A CA 1
ATOM 1604 C C . LEU A 1 195 ? -11.818 -22.172 -56.886 1.00 87.25 195 LEU A C 1
ATOM 1606 O O . LEU A 1 195 ? -11.607 -22.612 -55.755 1.00 87.25 195 LEU A O 1
ATOM 1610 N N . ARG A 1 196 ? -13.041 -21.806 -57.288 1.00 85.69 196 ARG A N 1
ATOM 1611 C CA . ARG A 1 196 ? -14.241 -21.898 -56.438 1.00 85.69 196 ARG A CA 1
ATOM 1612 C C . ARG A 1 196 ? -14.544 -23.339 -56.025 1.00 85.69 196 ARG A C 1
ATOM 1614 O O . ARG A 1 196 ? -14.852 -23.577 -54.858 1.00 85.69 196 ARG A O 1
ATOM 1621 N N . LYS A 1 197 ? -14.375 -24.298 -56.941 1.00 88.69 197 LYS A N 1
ATOM 1622 C CA . LYS A 1 197 ? -14.523 -25.734 -56.659 1.00 88.69 197 LYS A CA 1
ATOM 1623 C C . LYS A 1 197 ? -13.464 -26.241 -55.675 1.00 88.69 197 LYS A C 1
ATOM 1625 O O . LYS A 1 197 ? -13.787 -26.958 -54.733 1.00 88.69 197 LYS A O 1
ATOM 1630 N N . LYS A 1 198 ? -12.201 -25.831 -55.840 1.00 85.44 198 LYS A N 1
ATOM 1631 C CA . LYS A 1 198 ? -11.106 -26.165 -54.904 1.00 85.44 198 LYS A CA 1
ATOM 1632 C C . LYS A 1 198 ? -11.302 -25.556 -53.515 1.00 85.44 198 LYS A C 1
ATOM 1634 O O . LYS A 1 198 ? -10.923 -26.173 -52.526 1.00 85.44 198 LYS A O 1
ATOM 1639 N N . ALA A 1 199 ? -11.895 -24.367 -53.443 1.00 84.12 199 ALA A N 1
ATOM 1640 C CA . ALA A 1 199 ? -12.229 -23.696 -52.190 1.00 84.12 199 ALA A CA 1
ATOM 1641 C C . ALA A 1 199 ? -13.521 -24.226 -51.532 1.00 84.12 199 ALA A C 1
ATOM 1643 O O . ALA A 1 199 ? -13.852 -23.789 -50.432 1.00 84.12 199 ALA A O 1
ATOM 1644 N N . GLY A 1 200 ? -14.247 -25.147 -52.181 1.00 78.38 200 GLY A N 1
ATOM 1645 C CA . GLY A 1 200 ? -15.497 -25.718 -51.666 1.00 78.38 200 GLY A CA 1
ATOM 1646 C C . GLY A 1 200 ? -16.666 -24.729 -51.627 1.00 78.38 200 GLY A C 1
ATOM 1647 O O . GLY A 1 200 ? -17.574 -24.889 -50.816 1.00 78.38 200 GLY A O 1
ATOM 1648 N N . LEU A 1 201 ? -16.624 -23.685 -52.460 1.00 72.75 201 LEU A N 1
ATOM 1649 C CA . LEU A 1 201 ? -17.642 -22.628 -52.541 1.00 72.75 201 LEU A CA 1
ATOM 1650 C C . LEU A 1 201 ? -18.678 -22.872 -53.656 1.00 72.75 201 LEU A C 1
ATOM 1652 O O . LEU A 1 201 ? -19.605 -22.074 -53.805 1.00 72.75 201 LEU A O 1
ATOM 1656 N N . LEU A 1 202 ? -18.511 -23.952 -54.427 1.00 58.56 202 LEU A N 1
ATOM 1657 C CA . LEU A 1 202 ? -19.436 -24.475 -55.436 1.00 58.56 202 LEU A CA 1
ATOM 1658 C C . LEU A 1 202 ? -19.461 -26.004 -55.377 1.00 58.56 202 LEU A C 1
ATOM 1660 O O . LEU A 1 202 ? -18.355 -26.594 -55.330 1.00 58.56 202 LEU A O 1
#

pLDDT: mean 84.72, std 16.92, range [32.22, 97.75]

Foldseek 3Di:
DDDDDDDPDDDDDDPPDQFDQDPVLVVLLVVCLVPHNVVSCVVSVHDPVNVVVCCVPGVNSVVSNCVSLVHDPLLVQLLVVCLVVLNDLVVSCVVSVHDSVVVVVCCVPPVSSVVSSVVSNVVSVVVVVVVLCCCVPPVVPVVSVLVCCCPVVVVVVSDDDDDDPPPPDCPDVVVVCVVCPPDDPVVVVVVVVVVCVVVVVD

Radius of gyration: 35.16 Å; chains: 1; bounding box: 46×56×129 Å

Secondary structure (DSSP, 8-state):
----------------------HHHHHHHHHHHHH-HHHHHHHTT--HHHHHHHHHH-HHHHHHHHHHTT--HHHHHHHHHHHHTTT-HHHHHHHHT--HHHHHHHHHH-HHHHHHHHHHHHHHHHHHHHHHHHHHHTS--HHHHHHHHHHH-GGGT-PPP----GGGS---HHHHHHHSTT--HHHHHHHHHHHHHHTT--